Protein AF-A0A2V5HER7-F1 (afdb_monomer_lite)

Secondary structure (DSSP, 8-state):
-PPPP--TTTTS-HHHHHHHHTTS-HHHHHHHHTT-HHHHHHHHHHHHHHHHHHHHHH-EEE--TT-----HHHHHHHHHHT-SSHHHHHHHTGGG--EEEHHHHHHHTT-HHHHHHHHHTT--TT-EE--BTBS---EEHHHHHHHH-TTSS--HHHHHHHHTT--TT--SS-TTTTTT-GGG---HHHHHHHTHHHHH-GGG-SPTTHHHHHHHHHHTT---SSHHHHHHHHTSTTHHHHHHHHHHTT--TTTTT--HHHHHT-SS-TT----SS-HHHHHHHHHH-GGGGGGS-HHHHHHHHHHH-HHHHHHHHH-GGGGGGGHHHHHHHHTT-

Structure (mmCIF, N/CA/C/O backbone):
data_AF-A0A2V5HER7-F1
#
_entry.id   AF-A0A2V5HER7-F1
#
loop_
_atom_site.group_PDB
_atom_site.id
_atom_site.type_symbol
_atom_site.label_atom_id
_atom_site.label_alt_id
_atom_site.label_comp_id
_atom_site.label_asym_id
_atom_site.label_entity_id
_atom_site.label_seq_id
_atom_site.pdbx_PDB_ins_code
_atom_site.Cartn_x
_atom_site.Cartn_y
_atom_site.Cartn_z
_atom_site.occupancy
_atom_site.B_iso_or_equiv
_atom_site.auth_seq_id
_atom_site.auth_comp_id
_atom_site.auth_asym_id
_atom_site.auth_atom_id
_atom_site.pdbx_PDB_model_num
ATOM 1 N N . MET A 1 1 ? -46.297 -5.770 24.868 1.00 56.44 1 MET A N 1
ATOM 2 C CA . MET A 1 1 ? -45.510 -7.019 24.957 1.00 56.44 1 MET A CA 1
ATOM 3 C C . MET A 1 1 ? -44.539 -7.035 23.788 1.00 56.44 1 MET A C 1
ATOM 5 O O . MET A 1 1 ? -44.999 -6.983 22.656 1.00 56.44 1 MET A O 1
ATOM 9 N N . ALA A 1 2 ? -43.229 -6.982 24.039 1.00 57.50 2 ALA A N 1
ATOM 10 C CA . ALA A 1 2 ? -42.230 -7.023 22.970 1.00 57.50 2 ALA A CA 1
ATOM 11 C C . ALA A 1 2 ? -42.170 -8.443 22.387 1.00 57.50 2 ALA A C 1
ATOM 13 O O . ALA A 1 2 ? -42.045 -9.409 23.137 1.00 57.50 2 ALA A O 1
ATOM 14 N N . VAL A 1 3 ? -42.302 -8.569 21.066 1.00 69.81 3 VAL A N 1
ATOM 15 C CA . VAL A 1 3 ? -42.176 -9.855 20.368 1.00 69.81 3 VAL A CA 1
ATOM 16 C C . VAL A 1 3 ? -40.727 -10.337 20.530 1.00 69.81 3 VAL A C 1
ATOM 18 O O . VAL A 1 3 ? -39.815 -9.565 20.221 1.00 69.81 3 VAL A O 1
ATOM 21 N N . PRO A 1 4 ? -40.476 -11.562 21.027 1.00 66.50 4 PRO A N 1
ATOM 22 C CA . PRO A 1 4 ? -39.118 -12.069 21.186 1.00 66.50 4 PRO A CA 1
ATOM 23 C C . PRO A 1 4 ? -38.419 -12.093 19.824 1.00 66.50 4 PRO A C 1
ATOM 25 O O . PRO A 1 4 ? -38.940 -12.660 18.863 1.00 66.50 4 PRO A O 1
ATOM 28 N N . SER A 1 5 ? -37.250 -11.451 19.724 1.00 61.31 5 SER A N 1
ATOM 29 C CA . SER A 1 5 ? -36.515 -11.376 18.462 1.00 61.31 5 SER A CA 1
ATOM 30 C C . SER A 1 5 ? -36.136 -12.785 18.006 1.00 61.31 5 SER A C 1
ATOM 32 O O . SER A 1 5 ? -35.365 -13.480 18.668 1.00 61.31 5 SER A O 1
ATOM 34 N N . THR A 1 6 ? -36.654 -13.208 16.858 1.00 77.69 6 THR A N 1
ATOM 35 C CA . THR A 1 6 ? -36.397 -14.528 16.264 1.00 77.69 6 THR A CA 1
ATOM 36 C C . THR A 1 6 ? -35.064 -14.605 15.520 1.00 77.69 6 THR A C 1
ATOM 38 O O . THR A 1 6 ? -34.778 -15.631 14.908 1.00 77.69 6 THR A O 1
ATOM 41 N N . SER A 1 7 ? -34.233 -13.556 15.576 1.00 83.50 7 SER A N 1
ATOM 42 C CA . SER A 1 7 ? -32.963 -13.513 14.851 1.00 83.50 7 SER A CA 1
ATOM 43 C C . SER A 1 7 ? -32.034 -14.640 15.325 1.00 83.50 7 SER A C 1
ATOM 45 O O . SER A 1 7 ? -31.644 -14.652 16.498 1.00 83.50 7 SER A O 1
ATOM 47 N N . PRO A 1 8 ? -31.647 -15.577 14.439 1.00 86.69 8 PRO A N 1
ATOM 48 C CA . PRO A 1 8 ? -30.751 -16.673 14.793 1.00 86.69 8 PRO A CA 1
ATOM 49 C C . PRO A 1 8 ? -29.379 -16.166 15.246 1.00 86.69 8 PRO A C 1
ATOM 51 O O . PRO A 1 8 ? -28.727 -16.830 16.045 1.00 86.69 8 PRO A O 1
ATOM 54 N N . LEU A 1 9 ? -28.977 -14.959 14.821 1.00 86.56 9 LEU A N 1
ATOM 55 C CA . LEU A 1 9 ? -27.708 -14.361 15.219 1.00 86.56 9 LEU A CA 1
ATOM 56 C C . LEU A 1 9 ? -27.654 -14.112 16.730 1.00 86.56 9 LEU A C 1
ATOM 58 O O . LEU A 1 9 ? -26.646 -14.413 17.342 1.00 86.56 9 LEU A O 1
ATOM 62 N N . VAL A 1 10 ? -28.727 -13.614 17.354 1.00 86.69 10 VAL A N 1
ATOM 63 C CA . VAL A 1 10 ? -28.743 -13.275 18.796 1.00 86.69 10 VAL A CA 1
ATOM 64 C C . VAL A 1 10 ? -28.626 -14.523 19.678 1.00 86.69 10 VAL A C 1
ATOM 66 O O . VAL A 1 10 ? -28.116 -14.442 20.794 1.00 86.69 10 VAL A O 1
ATOM 69 N N . LYS A 1 11 ? -29.058 -15.678 19.159 1.00 89.81 11 LYS A N 1
ATOM 70 C CA . LYS A 1 11 ? -29.048 -16.966 19.864 1.00 89.81 11 LYS A CA 1
ATOM 71 C C . LYS A 1 11 ? -27.695 -17.680 19.843 1.00 89.81 11 LYS A C 1
ATOM 73 O O . LYS A 1 11 ? -27.574 -18.717 20.487 1.00 89.81 11 LYS A O 1
ATOM 78 N N . LEU A 1 12 ? -26.712 -17.178 19.095 1.00 91.62 12 LEU A N 1
ATOM 79 C CA . LEU A 1 12 ? -25.373 -17.763 19.107 1.00 91.62 12 LEU A CA 1
ATOM 80 C C . LEU A 1 12 ? -24.718 -17.593 20.496 1.00 91.62 12 LEU A C 1
ATOM 82 O O . LEU A 1 12 ? -25.017 -16.613 21.187 1.00 91.62 12 LEU A O 1
ATOM 86 N N . PRO A 1 13 ? -23.834 -18.523 20.897 1.00 92.44 13 PRO A N 1
ATOM 87 C CA . PRO A 1 13 ? -22.968 -18.352 22.060 1.00 92.44 13 PRO A CA 1
ATOM 88 C C . PRO A 1 13 ? -22.118 -17.081 21.963 1.00 92.44 13 PRO A C 1
ATOM 90 O O . PRO A 1 13 ? -21.731 -16.669 20.864 1.00 92.44 13 PRO A O 1
ATOM 93 N N . ASP A 1 14 ? -21.799 -16.492 23.114 1.00 88.44 14 ASP A N 1
ATOM 94 C CA . ASP A 1 14 ? -21.031 -15.246 23.203 1.00 88.44 14 ASP A CA 1
ATOM 95 C C . ASP A 1 14 ? -19.640 -15.392 22.573 1.00 88.44 14 ASP A C 1
ATOM 97 O O . ASP A 1 14 ? -19.152 -14.470 21.921 1.00 88.44 14 ASP A O 1
ATOM 101 N N . GLU A 1 15 ? -19.038 -16.579 22.655 1.00 88.94 15 GLU A N 1
ATOM 102 C CA . GLU A 1 15 ? -17.749 -16.889 22.038 1.00 88.94 15 GLU A CA 1
ATOM 103 C C . GLU A 1 15 ? -17.795 -16.722 20.516 1.00 88.94 15 GLU A C 1
ATOM 105 O O . GLU A 1 15 ? -16.865 -16.175 19.922 1.00 88.94 15 GLU A O 1
ATOM 110 N N . LEU A 1 16 ? -18.897 -17.130 19.874 1.00 90.75 16 LEU A N 1
ATOM 111 C CA . LEU A 1 16 ? -19.070 -16.961 18.430 1.00 90.75 16 LEU A CA 1
ATOM 112 C C . LEU A 1 16 ? -19.352 -15.504 18.063 1.00 90.75 16 LEU A C 1
ATOM 114 O O . LEU A 1 16 ? -18.896 -15.048 17.015 1.00 90.75 16 LEU A O 1
ATOM 118 N N . HIS A 1 17 ? -20.059 -14.750 18.912 1.00 90.19 17 HIS A N 1
ATOM 119 C CA . HIS A 1 17 ? -20.216 -13.305 18.716 1.00 90.19 17 HIS A CA 1
ATOM 120 C C . HIS A 1 17 ? -18.875 -12.590 18.762 1.00 90.19 17 HIS A C 1
ATOM 122 O O . HIS A 1 17 ? -18.599 -11.778 17.881 1.00 90.19 17 HIS A O 1
ATOM 128 N N . LEU A 1 18 ? -18.039 -12.908 19.748 1.00 83.69 18 LEU A N 1
ATOM 129 C CA . LEU A 1 18 ? -16.712 -12.318 19.900 1.00 83.69 18 LEU A CA 1
ATOM 130 C C . LEU A 1 18 ? -15.782 -12.732 18.757 1.00 83.69 18 LEU A C 1
ATOM 132 O O . LEU A 1 18 ? -15.120 -11.876 18.172 1.00 83.69 18 LEU A O 1
ATOM 136 N N . GLN A 1 19 ? -15.798 -14.007 18.358 1.00 87.62 19 GLN A N 1
ATOM 137 C CA . GLN A 1 19 ? -15.043 -14.475 17.197 1.00 87.62 19 GLN A CA 1
ATOM 138 C C . GLN A 1 19 ? -15.489 -13.758 15.919 1.00 87.62 19 GLN A C 1
ATOM 140 O O . GLN A 1 19 ? -14.650 -13.323 15.135 1.00 87.62 19 GLN A O 1
ATOM 145 N N . TYR A 1 20 ? -16.796 -13.565 15.723 1.00 88.00 20 TYR A N 1
ATOM 146 C CA . TYR A 1 20 ? -17.312 -12.800 14.590 1.00 88.00 20 TYR A CA 1
ATOM 147 C C . TYR A 1 20 ? -16.895 -11.327 14.662 1.00 88.00 20 TYR A C 1
ATOM 149 O O . TYR A 1 20 ? -16.476 -10.750 13.659 1.00 88.00 20 TYR A O 1
ATOM 157 N N . ALA A 1 21 ? -16.938 -10.726 15.854 1.00 84.81 21 ALA A N 1
ATOM 158 C CA . ALA A 1 21 ? -16.483 -9.361 16.075 1.00 84.81 21 ALA A CA 1
ATOM 159 C C . ALA A 1 21 ? -15.008 -9.183 15.705 1.00 84.81 21 ALA A C 1
ATOM 161 O O . ALA A 1 21 ? -14.660 -8.131 15.179 1.00 84.81 21 ALA A O 1
ATOM 162 N N . CYS A 1 22 ? -14.138 -10.180 15.912 1.00 78.81 22 CYS A N 1
ATOM 163 C CA . CYS A 1 22 ? -12.724 -10.140 15.500 1.00 78.81 22 CYS A CA 1
ATOM 164 C C . CYS A 1 22 ? -12.513 -9.887 13.998 1.00 78.81 22 CYS A C 1
ATOM 166 O O . CYS A 1 22 ? -11.477 -9.344 13.631 1.00 78.81 22 CYS A O 1
ATOM 168 N N . TYR A 1 23 ? -13.496 -10.195 13.148 1.00 82.62 23 TYR A N 1
ATOM 169 C CA . TYR A 1 23 ? -13.432 -9.932 11.705 1.00 82.62 23 TYR A CA 1
ATOM 170 C C . TYR A 1 23 ? -14.070 -8.599 11.287 1.00 82.62 23 TYR A C 1
ATOM 172 O O . TYR A 1 23 ? -14.063 -8.255 10.105 1.00 82.62 23 TYR A O 1
ATOM 180 N N . LEU A 1 24 ? -14.647 -7.845 12.227 1.00 83.75 24 LEU A N 1
ATOM 181 C CA . LEU A 1 24 ? -15.306 -6.572 11.955 1.00 83.75 24 LEU A CA 1
ATOM 182 C C . LEU A 1 24 ? -14.435 -5.397 12.399 1.00 83.75 24 LEU A C 1
ATOM 184 O O . LEU A 1 24 ? -13.947 -5.352 13.529 1.00 83.75 24 LEU A O 1
ATOM 188 N N . ASP A 1 25 ? -14.321 -4.386 11.536 1.00 81.38 25 ASP A N 1
ATOM 189 C CA . ASP A 1 25 ? -13.776 -3.094 11.947 1.00 81.38 25 ASP A CA 1
ATOM 190 C C . ASP A 1 25 ? -14.708 -2.404 12.964 1.00 81.38 25 ASP A C 1
ATOM 192 O O . ASP A 1 25 ? -15.908 -2.692 13.054 1.00 81.38 25 ASP A O 1
ATOM 196 N N . ALA A 1 26 ? -14.174 -1.450 13.733 1.00 78.00 26 ALA A N 1
ATOM 197 C CA . ALA A 1 26 ? -14.940 -0.745 14.766 1.00 78.00 26 ALA A CA 1
ATOM 198 C C . ALA A 1 26 ? -16.233 -0.101 14.222 1.00 78.00 26 ALA A C 1
ATOM 200 O O . ALA A 1 26 ? -17.242 0.000 14.923 1.00 78.00 26 ALA A O 1
ATOM 201 N N . ARG A 1 27 ? -16.237 0.313 12.946 1.00 82.38 27 ARG A N 1
ATOM 202 C CA . ARG A 1 27 ? -17.405 0.912 12.291 1.00 82.38 27 ARG A CA 1
ATOM 203 C C . ARG A 1 27 ? -18.495 -0.122 12.016 1.00 82.38 27 ARG A C 1
ATOM 205 O O . ARG A 1 27 ? -19.670 0.162 12.246 1.00 82.38 27 ARG A O 1
ATOM 212 N N . SER A 1 28 ? -18.125 -1.285 11.502 1.00 87.94 28 SER A N 1
ATOM 213 C CA . SER A 1 28 ? -19.022 -2.396 11.191 1.00 87.94 28 SER A CA 1
ATOM 214 C C . SER A 1 28 ? -19.551 -3.014 12.473 1.00 87.94 28 SER A C 1
ATOM 216 O O . SER A 1 28 ? -20.754 -3.238 12.575 1.00 87.94 28 SER A O 1
ATOM 218 N N . LEU A 1 29 ? -18.698 -3.151 13.490 1.00 89.06 29 LEU A N 1
ATOM 219 C CA . LEU A 1 29 ? -19.099 -3.568 14.828 1.00 89.06 29 LEU A CA 1
ATOM 220 C C . LEU A 1 29 ? -20.092 -2.576 15.451 1.00 89.06 29 LEU A C 1
ATOM 222 O O . LEU A 1 29 ? -21.123 -2.989 15.969 1.00 89.06 29 LEU A O 1
ATOM 226 N N . SER A 1 30 ? -19.853 -1.264 15.319 1.00 88.31 30 SER A N 1
ATOM 227 C CA . SER A 1 30 ? -20.776 -0.228 15.812 1.00 88.31 30 SER A CA 1
ATOM 228 C C . SER A 1 30 ? -22.115 -0.225 15.068 1.00 88.31 30 SER A C 1
ATOM 230 O O . SER A 1 30 ? -23.160 0.049 15.652 1.00 88.31 30 SER A O 1
ATOM 232 N N . ARG A 1 31 ? -22.114 -0.527 13.765 1.00 91.38 31 ARG A N 1
ATOM 233 C CA . ARG A 1 31 ? -23.350 -0.689 12.986 1.00 91.38 31 ARG A CA 1
ATOM 234 C C . ARG A 1 31 ? -24.115 -1.935 13.414 1.00 91.38 31 ARG A C 1
ATOM 236 O O . ARG A 1 31 ? -25.323 -1.848 13.605 1.00 91.38 31 ARG A O 1
ATOM 243 N N . LEU A 1 32 ? -23.417 -3.058 13.579 1.00 90.94 32 LEU A N 1
ATOM 244 C CA . LEU A 1 32 ? -24.004 -4.328 13.991 1.00 90.94 32 LEU A CA 1
ATOM 245 C C . LEU A 1 32 ? -24.583 -4.241 15.405 1.00 90.94 32 LEU A C 1
ATOM 247 O O . LEU A 1 32 ? -25.709 -4.677 15.630 1.00 90.94 32 LEU A O 1
ATOM 251 N N . SER A 1 33 ? -23.864 -3.617 16.336 1.00 91.81 33 SER A N 1
ATOM 252 C CA . SER A 1 33 ? -24.295 -3.462 17.726 1.00 91.81 33 SER A CA 1
ATOM 253 C C . SER A 1 33 ? -25.595 -2.658 17.854 1.00 91.81 33 SER A C 1
ATOM 255 O O . SER A 1 33 ? -26.416 -2.949 18.712 1.00 91.81 33 SER A O 1
ATOM 257 N N . ARG A 1 34 ? -25.856 -1.712 16.941 1.00 92.31 34 ARG A N 1
ATOM 258 C CA . ARG A 1 34 ? -27.100 -0.919 16.906 1.00 92.31 34 ARG A CA 1
ATOM 259 C C . ARG A 1 34 ? -28.317 -1.673 16.367 1.00 92.31 34 ARG A C 1
ATOM 261 O O . ARG A 1 34 ? -29.416 -1.129 16.415 1.00 92.31 34 ARG A O 1
ATOM 268 N N . THR A 1 35 ? -28.151 -2.882 15.826 1.00 92.06 35 THR A N 1
ATOM 269 C CA . THR A 1 35 ? -29.279 -3.644 15.258 1.00 92.06 35 THR A CA 1
ATOM 270 C C . THR A 1 35 ? -30.199 -4.230 16.332 1.00 92.06 35 THR A C 1
ATOM 272 O O . THR A 1 35 ? -31.397 -4.358 16.089 1.00 92.06 35 THR A O 1
ATOM 275 N N . CYS A 1 36 ? -29.677 -4.548 17.524 1.00 90.00 36 CYS A N 1
ATOM 276 C CA . CYS A 1 36 ? -30.468 -4.958 18.688 1.00 90.00 36 CYS A CA 1
ATOM 277 C C . CYS A 1 36 ? -29.675 -4.800 19.995 1.00 90.00 36 CYS A C 1
ATOM 279 O O . CYS A 1 36 ? -28.453 -4.946 19.998 1.00 90.00 36 CYS A O 1
ATOM 281 N N . THR A 1 37 ? -30.377 -4.598 21.114 1.00 89.25 37 THR A N 1
ATOM 282 C CA . THR A 1 37 ? -29.775 -4.398 22.446 1.00 89.25 37 THR A CA 1
ATOM 283 C C . THR A 1 37 ? -28.896 -5.569 22.889 1.00 89.25 37 THR A C 1
ATOM 285 O O . THR A 1 37 ? -27.812 -5.349 23.408 1.00 89.25 37 THR A O 1
ATOM 288 N N . GLY A 1 38 ? -29.280 -6.813 22.579 1.00 88.31 38 GLY A N 1
ATOM 289 C CA . GLY A 1 38 ? -28.473 -7.988 22.929 1.00 88.31 38 GLY A CA 1
ATOM 290 C C . GLY A 1 38 ? -27.085 -8.008 22.274 1.00 88.31 38 GLY A C 1
ATOM 291 O O . GLY A 1 38 ? -26.118 -8.403 22.910 1.00 88.31 38 GLY A O 1
ATOM 292 N N . LEU A 1 39 ? -26.951 -7.545 21.025 1.00 89.00 39 LEU A N 1
ATOM 293 C CA . LEU A 1 39 ? -25.635 -7.393 20.381 1.00 89.00 39 LEU A CA 1
ATOM 294 C C . LEU A 1 39 ? -24.913 -6.130 20.860 1.00 89.00 39 LEU A C 1
ATOM 296 O O . LEU A 1 39 ? -23.685 -6.105 20.899 1.00 89.00 39 LEU A O 1
ATOM 300 N N . GLN A 1 40 ? -25.660 -5.086 21.224 1.00 91.50 40 GLN A N 1
ATOM 301 C CA . GLN A 1 40 ? -25.095 -3.884 21.825 1.00 91.50 40 GLN A CA 1
ATOM 302 C C . GLN A 1 40 ? -24.351 -4.199 23.118 1.00 91.50 40 GLN A C 1
ATOM 304 O O . GLN A 1 40 ? -23.198 -3.795 23.256 1.00 91.50 40 GLN A O 1
ATOM 309 N N . ASP A 1 41 ? -24.987 -4.944 24.018 1.00 89.00 41 ASP A N 1
ATOM 310 C CA . ASP A 1 41 ? -24.414 -5.299 25.312 1.00 89.00 41 ASP A CA 1
ATOM 311 C C . ASP A 1 41 ? -23.174 -6.180 25.123 1.00 89.00 41 ASP A C 1
ATOM 313 O O . ASP A 1 41 ? -22.112 -5.867 25.666 1.00 89.00 41 ASP A O 1
ATOM 317 N N . LYS A 1 42 ? -23.264 -7.190 24.244 1.00 88.25 42 LYS A N 1
ATOM 318 C CA . LYS A 1 42 ? -22.151 -8.099 23.917 1.00 88.25 42 LYS A CA 1
ATOM 319 C C . LYS A 1 42 ? -20.940 -7.389 23.307 1.00 88.25 42 LYS A C 1
ATOM 321 O O . LYS A 1 42 ? -19.809 -7.756 23.599 1.00 88.25 42 LYS A O 1
ATOM 326 N N . PHE A 1 43 ? -21.148 -6.367 22.475 1.00 91.31 43 PHE A N 1
ATOM 327 C CA . PHE A 1 43 ? -20.056 -5.641 21.810 1.00 91.31 43 PHE A CA 1
ATOM 328 C C . PHE A 1 43 ? -19.655 -4.335 22.503 1.00 91.31 43 PHE A C 1
ATOM 330 O O . PHE A 1 43 ? -18.778 -3.625 22.008 1.00 91.31 43 PHE A O 1
ATOM 337 N N . SER A 1 44 ? -20.276 -3.991 23.633 1.00 90.19 44 SER A N 1
ATOM 338 C CA . SER A 1 44 ? -20.043 -2.722 24.332 1.00 90.19 44 SER A CA 1
ATOM 339 C C . SER A 1 44 ? -18.584 -2.550 24.767 1.00 90.19 44 SER A C 1
ATOM 341 O O . SER A 1 44 ? -18.000 -1.487 24.550 1.00 90.19 44 SER A O 1
ATOM 343 N N . GLN A 1 45 ? -17.972 -3.606 25.308 1.00 88.12 45 GLN A N 1
ATOM 344 C CA . GLN A 1 45 ? -16.576 -3.606 25.742 1.00 88.12 45 GLN A CA 1
ATOM 345 C C . GLN A 1 45 ? -15.608 -3.453 24.562 1.00 88.12 45 GLN A C 1
ATOM 347 O O . GLN A 1 45 ? -14.718 -2.608 24.611 1.00 88.12 45 GLN A O 1
ATOM 352 N N . GLU A 1 46 ? -15.820 -4.203 23.480 1.00 87.00 46 GLU A N 1
ATOM 353 C CA . GLU A 1 46 ? -14.996 -4.135 22.265 1.00 87.00 46 GLU A CA 1
ATOM 354 C C . GLU A 1 46 ? -15.062 -2.745 21.613 1.00 87.00 46 GLU A C 1
ATOM 356 O O . GLU A 1 46 ? -14.055 -2.190 21.175 1.00 87.00 46 GLU A O 1
ATOM 361 N N . LEU A 1 47 ? -16.253 -2.136 21.591 1.00 88.38 47 LEU A N 1
ATOM 362 C CA . LEU A 1 47 ? -16.440 -0.774 21.093 1.00 88.38 47 LEU A CA 1
ATOM 363 C C . LEU A 1 47 ? -15.772 0.266 21.989 1.00 88.38 47 LEU A C 1
ATOM 365 O O . LEU A 1 47 ? -15.210 1.233 21.473 1.00 88.38 47 LEU A O 1
ATOM 369 N N . LYS A 1 48 ? -15.813 0.070 23.311 1.00 90.88 48 LYS A N 1
ATOM 370 C CA . LYS A 1 48 ? -15.120 0.934 24.267 1.00 90.88 48 LYS A CA 1
ATOM 371 C C . LYS A 1 48 ? -13.606 0.879 24.052 1.00 90.88 48 LYS A C 1
ATOM 373 O O . LYS A 1 48 ? -12.994 1.930 23.907 1.00 90.88 48 LYS A O 1
ATOM 378 N N . GLN A 1 49 ? -13.031 -0.319 23.934 1.00 87.88 49 GLN A N 1
ATOM 379 C CA . GLN A 1 49 ? -11.603 -0.502 23.651 1.00 87.88 49 GLN A CA 1
ATOM 380 C C . GLN A 1 49 ? -11.192 0.148 22.324 1.00 87.88 49 GLN A C 1
ATOM 382 O O . GLN A 1 49 ? -10.217 0.896 22.282 1.00 87.88 49 GLN A O 1
ATOM 387 N N . ALA A 1 50 ? -11.978 -0.048 21.260 1.00 85.81 50 ALA A N 1
ATOM 388 C CA . ALA A 1 50 ? -11.723 0.587 19.968 1.00 85.81 50 ALA A CA 1
ATOM 389 C C . ALA A 1 50 ? -11.771 2.124 20.043 1.00 85.81 50 ALA A C 1
ATOM 391 O O . ALA A 1 50 ? -10.999 2.809 19.367 1.00 85.81 50 ALA A O 1
ATOM 392 N N . HIS A 1 51 ? -12.678 2.677 20.856 1.00 86.88 51 HIS A N 1
ATOM 393 C CA . HIS A 1 51 ? -12.787 4.118 21.070 1.00 86.88 51 HIS A CA 1
ATOM 394 C C . HIS A 1 51 ? -11.578 4.665 21.832 1.00 86.88 51 HIS A C 1
ATOM 396 O O . HIS A 1 51 ? -10.946 5.607 21.365 1.00 86.88 51 HIS A O 1
ATOM 402 N N . GLU A 1 52 ? -11.192 4.014 22.931 1.00 89.38 52 GLU A N 1
ATOM 403 C CA . GLU A 1 52 ? -10.008 4.373 23.716 1.00 89.38 52 GLU A CA 1
ATOM 404 C C . GLU A 1 52 ? -8.725 4.303 22.874 1.00 89.38 52 GLU A C 1
ATOM 406 O O . GLU A 1 52 ? -7.895 5.212 22.930 1.00 89.38 52 GLU A O 1
ATOM 411 N N . ALA A 1 53 ? -8.580 3.275 22.031 1.00 87.69 53 ALA A N 1
ATOM 412 C CA . ALA A 1 53 ? -7.462 3.151 21.099 1.00 87.69 53 ALA A CA 1
ATOM 413 C C . ALA A 1 53 ? -7.446 4.282 20.061 1.00 87.69 53 ALA A C 1
ATOM 415 O O . ALA A 1 53 ? -6.389 4.839 19.750 1.00 87.69 53 ALA A O 1
ATOM 416 N N . HIS A 1 54 ? -8.614 4.637 19.516 1.00 87.19 54 HIS A N 1
ATOM 417 C CA . HIS A 1 54 ? -8.752 5.737 18.565 1.00 87.19 54 HIS A CA 1
ATOM 418 C C . HIS A 1 54 ? -8.389 7.084 19.193 1.00 87.19 54 HIS A C 1
ATOM 420 O O . HIS A 1 54 ? -7.609 7.838 18.605 1.00 87.19 54 HIS A O 1
ATOM 426 N N . ASP A 1 55 ? -8.898 7.357 20.390 1.00 86.81 55 ASP A N 1
ATOM 427 C CA . ASP A 1 55 ? -8.597 8.576 21.128 1.00 86.81 55 ASP A CA 1
ATOM 428 C C . ASP A 1 55 ? -7.105 8.644 21.442 1.00 86.81 55 ASP A C 1
ATOM 430 O O . ASP A 1 55 ? -6.453 9.626 21.088 1.00 86.81 55 ASP A O 1
ATOM 434 N N . TRP A 1 56 ? -6.527 7.563 21.978 1.00 90.25 56 TRP A N 1
ATOM 435 C CA . TRP A 1 56 ? -5.089 7.442 22.229 1.00 90.25 56 TRP A CA 1
ATOM 436 C C . TRP A 1 56 ? -4.246 7.729 20.978 1.00 90.25 56 TRP A C 1
ATOM 438 O O . TRP A 1 56 ? -3.238 8.434 21.066 1.00 90.25 56 TRP A O 1
ATOM 448 N N . ALA A 1 57 ? -4.656 7.225 19.809 1.00 86.00 57 ALA A N 1
ATOM 449 C CA . ALA A 1 57 ? -3.935 7.419 18.551 1.00 86.00 57 ALA A CA 1
ATOM 450 C C . ALA A 1 57 ? -3.959 8.873 18.066 1.00 86.00 57 ALA A C 1
ATOM 452 O O . ALA A 1 57 ? -2.991 9.340 17.452 1.00 86.00 57 ALA A O 1
ATOM 453 N N . LEU A 1 58 ? -5.063 9.575 18.331 1.00 85.62 58 LEU A N 1
ATOM 454 C CA . LEU A 1 58 ? -5.273 10.966 17.945 1.00 85.62 58 LEU A CA 1
ATOM 455 C C . LEU A 1 58 ? -4.779 11.974 18.982 1.00 85.62 58 LEU A C 1
ATOM 457 O O . LEU A 1 58 ? -4.663 13.151 18.631 1.00 85.62 58 LEU A O 1
ATOM 461 N N . VAL A 1 59 ? -4.445 11.541 20.207 1.00 85.56 59 VAL A N 1
ATOM 462 C CA . VAL A 1 59 ? -3.788 12.399 21.199 1.00 85.56 59 VAL A CA 1
ATOM 463 C C . VAL A 1 59 ? -2.569 13.041 20.548 1.00 85.56 59 VAL A C 1
ATOM 465 O O . VAL A 1 59 ? -1.636 12.377 20.092 1.00 85.56 59 VAL A O 1
ATOM 468 N N . VAL A 1 60 ? -2.609 14.365 20.482 1.00 78.69 60 VAL A N 1
ATOM 469 C CA . VAL A 1 60 ? -1.529 15.173 19.939 1.00 78.69 60 VAL A CA 1
ATOM 470 C C . VAL A 1 60 ? -0.419 15.249 20.977 1.00 78.69 60 VAL A C 1
ATOM 472 O O . VAL A 1 60 ? -0.662 15.647 22.115 1.00 78.69 60 VAL A O 1
ATOM 475 N N . VAL A 1 61 ? 0.801 14.902 20.575 1.00 70.19 61 VAL A N 1
ATOM 476 C CA . VAL A 1 61 ? 1.991 15.037 21.422 1.00 70.19 61 VAL A CA 1
ATOM 477 C C . VAL A 1 61 ? 2.826 16.212 20.904 1.00 70.19 61 VAL A C 1
ATOM 479 O O . VAL A 1 61 ? 3.013 16.367 19.694 1.00 70.19 61 VAL A O 1
ATOM 482 N N . ASN A 1 62 ? 3.290 17.073 21.813 1.00 67.50 62 ASN A N 1
ATOM 483 C CA . ASN A 1 62 ? 4.137 18.222 21.484 1.00 67.50 62 ASN A CA 1
ATOM 484 C C . ASN A 1 62 ? 5.586 17.763 21.289 1.00 67.50 62 ASN A C 1
ATOM 486 O O . ASN A 1 62 ? 6.153 17.174 22.205 1.00 67.50 62 ASN A O 1
ATOM 490 N N . TYR A 1 63 ? 6.185 18.043 20.128 1.00 60.09 63 TYR A N 1
ATOM 491 C CA . TYR A 1 63 ? 7.592 17.721 19.876 1.00 60.09 63 TYR A CA 1
ATOM 492 C C . TYR A 1 63 ? 8.521 18.883 20.228 1.00 60.09 63 TYR A C 1
ATOM 494 O O . TYR A 1 63 ? 8.388 19.963 19.649 1.00 60.09 63 TYR A O 1
ATOM 502 N N . TRP A 1 64 ? 9.513 18.631 21.088 1.00 54.28 64 TRP A N 1
ATOM 503 C CA . TRP A 1 64 ? 10.668 19.509 21.275 1.00 54.28 64 TRP A CA 1
ATOM 504 C C . TRP A 1 64 ? 11.956 18.683 21.396 1.00 54.28 64 TRP A C 1
ATOM 506 O O . TRP A 1 64 ? 12.040 17.776 22.216 1.00 54.28 64 TRP A O 1
ATOM 516 N N . GLY A 1 65 ? 12.961 18.974 20.566 1.00 53.69 65 GLY A N 1
ATOM 517 C CA . GLY A 1 65 ? 14.366 18.635 20.846 1.00 53.69 65 GLY A CA 1
ATOM 518 C C . GLY A 1 65 ? 14.804 17.161 20.913 1.00 53.69 65 GLY A C 1
ATOM 519 O O . GLY A 1 65 ? 15.996 16.938 21.071 1.00 53.69 65 GLY A O 1
ATOM 520 N N . GLY A 1 66 ? 13.924 16.165 20.749 1.00 49.47 66 GLY A N 1
ATOM 521 C CA . GLY A 1 66 ? 14.317 14.748 20.641 1.00 49.47 66 GLY A CA 1
ATOM 522 C C . GLY A 1 66 ? 14.028 13.848 21.850 1.00 49.47 66 GLY A C 1
ATOM 523 O O . GLY A 1 66 ? 14.260 12.648 21.739 1.00 49.47 66 GLY A O 1
ATOM 524 N N . GLU A 1 67 ? 13.450 14.359 22.943 1.00 47.25 67 GLU A N 1
ATOM 525 C CA . GLU A 1 67 ? 13.033 13.546 24.102 1.00 47.25 67 GLU A CA 1
ATOM 526 C C . GLU A 1 67 ? 11.517 13.634 24.347 1.00 47.25 67 GLU A C 1
ATOM 528 O O . GLU A 1 67 ? 10.927 14.714 24.317 1.00 47.25 67 GLU A O 1
ATOM 533 N N . TRP A 1 68 ? 10.873 12.483 24.582 1.00 53.56 68 TRP A N 1
ATOM 534 C CA . TRP A 1 68 ? 9.415 12.345 24.660 1.00 53.56 68 TRP A CA 1
ATOM 535 C C . TRP A 1 68 ? 8.973 11.716 25.978 1.00 53.56 68 TRP A C 1
ATOM 537 O O . TRP A 1 68 ? 8.825 10.505 26.058 1.00 53.56 68 TRP A O 1
ATOM 547 N N . GLU A 1 69 ? 8.688 12.539 26.981 1.00 47.50 69 GLU A N 1
ATOM 548 C CA . GLU A 1 69 ? 7.816 12.138 28.099 1.00 47.50 69 GLU A CA 1
ATOM 549 C C . GLU A 1 69 ? 7.302 13.343 28.892 1.00 47.50 69 GLU A C 1
ATOM 551 O O . GLU A 1 69 ? 7.086 13.308 30.099 1.00 47.50 69 GLU A O 1
ATOM 556 N N . GLN A 1 70 ? 7.120 14.470 28.211 1.00 53.56 70 GLN A N 1
ATOM 557 C CA . GLN A 1 70 ? 6.852 15.722 28.895 1.00 53.56 70 GLN A CA 1
ATOM 558 C C . GLN A 1 70 ? 5.365 16.044 28.772 1.00 53.56 70 GLN A C 1
ATOM 560 O O . GLN A 1 70 ? 4.875 16.463 27.722 1.00 53.56 70 GLN A O 1
ATOM 565 N N . THR A 1 71 ? 4.623 15.799 29.854 1.00 59.88 71 THR A N 1
ATOM 566 C CA . THR A 1 71 ? 3.262 16.323 30.016 1.00 59.88 71 THR A CA 1
ATOM 567 C C . THR A 1 71 ? 3.278 17.842 29.824 1.00 59.88 71 THR A C 1
ATOM 569 O O . THR A 1 71 ? 4.308 18.484 30.030 1.00 59.88 71 THR A O 1
ATOM 572 N N . ALA A 1 72 ? 2.140 18.448 29.463 1.00 56.22 72 ALA A N 1
ATOM 573 C CA . ALA A 1 72 ? 2.030 19.913 29.427 1.00 56.22 72 ALA A CA 1
ATOM 574 C C . ALA A 1 72 ? 2.562 20.549 30.730 1.00 56.22 72 ALA A C 1
ATOM 576 O O . ALA A 1 72 ? 3.280 21.540 30.681 1.00 56.22 72 ALA A O 1
ATOM 577 N N . ALA A 1 73 ? 2.328 19.880 31.865 1.00 60.44 73 ALA A N 1
ATOM 578 C CA . ALA A 1 73 ? 2.862 20.242 33.173 1.00 60.44 73 ALA A CA 1
ATOM 579 C C . ALA A 1 73 ? 4.399 20.156 33.282 1.00 60.44 73 ALA A C 1
ATOM 581 O O . ALA A 1 73 ? 5.002 21.030 33.893 1.00 60.44 73 ALA A O 1
ATOM 582 N N . TYR A 1 74 ? 5.056 19.149 32.693 1.00 65.31 74 TYR A N 1
ATOM 583 C CA . TYR A 1 74 ? 6.525 19.087 32.651 1.00 65.31 74 TYR A CA 1
ATOM 584 C C . TYR A 1 74 ? 7.098 20.218 31.791 1.00 65.31 74 TYR A C 1
ATOM 586 O O . TYR A 1 74 ? 8.066 20.865 32.184 1.00 65.31 74 TYR A O 1
ATOM 594 N N . ILE A 1 75 ? 6.499 20.467 30.622 1.00 61.53 75 ILE A N 1
ATOM 595 C CA . ILE A 1 75 ? 6.924 21.548 29.724 1.00 61.53 75 ILE A CA 1
ATOM 596 C C . ILE A 1 75 ? 6.799 22.890 30.459 1.00 61.53 75 ILE A C 1
ATOM 598 O O . ILE A 1 75 ? 7.762 23.652 30.509 1.00 61.53 75 ILE A O 1
ATOM 602 N N . GLU A 1 76 ? 5.663 23.138 31.120 1.00 62.72 76 GLU A N 1
ATOM 603 C CA . GLU A 1 76 ? 5.461 24.303 31.990 1.00 62.72 76 GLU A CA 1
ATOM 604 C C . GLU A 1 76 ? 6.480 24.378 33.139 1.00 62.72 76 GLU A C 1
ATOM 606 O O . GLU A 1 76 ? 6.987 25.459 33.435 1.00 62.72 76 GLU A O 1
ATOM 611 N N . ALA A 1 77 ? 6.815 23.254 33.780 1.00 68.44 77 ALA A N 1
ATOM 612 C CA . ALA A 1 77 ? 7.791 23.209 34.868 1.00 68.44 77 ALA A CA 1
ATOM 613 C C . ALA A 1 77 ? 9.215 23.554 34.399 1.00 68.44 77 ALA A C 1
ATOM 615 O O . ALA A 1 77 ? 9.913 24.306 35.080 1.00 68.44 77 ALA A O 1
ATOM 616 N N . ARG A 1 78 ? 9.629 23.072 33.221 1.00 64.31 78 ARG A N 1
ATOM 617 C CA . ARG A 1 78 ? 10.942 23.375 32.630 1.00 64.31 78 ARG A CA 1
ATOM 618 C C . ARG A 1 78 ? 11.045 24.839 32.197 1.00 64.31 78 ARG A C 1
ATOM 620 O O . ARG A 1 78 ? 12.034 25.496 32.498 1.00 64.31 78 ARG A O 1
ATOM 627 N N . ILE A 1 79 ? 9.972 25.389 31.623 1.00 61.00 79 ILE A N 1
ATOM 628 C CA . ILE A 1 79 ? 9.870 26.824 31.298 1.00 61.00 79 ILE A CA 1
ATOM 629 C C . ILE A 1 79 ? 9.998 27.697 32.556 1.00 61.00 79 ILE A C 1
ATOM 631 O O . ILE A 1 79 ? 10.610 28.763 32.507 1.00 61.00 79 ILE A O 1
ATOM 635 N N . ARG A 1 80 ? 9.433 27.259 33.691 1.00 67.12 80 ARG A N 1
ATOM 636 C CA . ARG A 1 80 ? 9.577 27.960 34.978 1.00 67.12 80 ARG A CA 1
ATOM 637 C C . ARG A 1 80 ? 10.996 27.870 35.546 1.00 67.12 80 ARG A C 1
ATOM 639 O O . ARG A 1 80 ? 11.425 28.819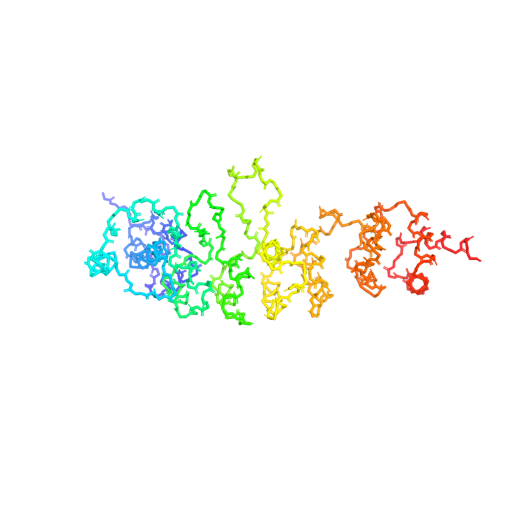 36.193 1.00 67.12 80 ARG A O 1
ATOM 646 N N . GLN A 1 81 ? 11.710 26.766 35.316 1.00 67.69 81 GLN A N 1
ATOM 647 C CA . GLN A 1 81 ? 13.095 26.586 35.768 1.00 67.69 81 GLN A CA 1
ATOM 648 C C . GLN A 1 81 ? 14.102 27.448 34.997 1.00 67.69 81 GLN A C 1
ATOM 650 O O . GLN A 1 81 ? 15.036 27.954 35.613 1.00 67.69 81 GLN A O 1
ATOM 655 N N . ASP A 1 82 ? 13.896 27.678 33.698 1.00 68.31 82 ASP A N 1
ATOM 656 C CA . ASP A 1 82 ? 14.857 28.425 32.870 1.00 68.31 82 ASP A CA 1
ATOM 657 C C . ASP A 1 82 ? 14.851 29.951 33.118 1.00 68.31 82 ASP A C 1
ATOM 659 O O . ASP A 1 82 ? 15.667 30.673 32.549 1.00 68.31 82 ASP A O 1
ATOM 663 N N . GLY A 1 83 ? 13.980 30.460 34.002 1.00 60.59 83 GLY A N 1
ATOM 664 C CA . GLY A 1 83 ? 14.148 31.732 34.728 1.00 60.59 83 GLY A CA 1
ATOM 665 C C . GLY A 1 83 ? 14.213 33.042 33.921 1.00 60.59 83 GLY A C 1
ATOM 666 O O . GLY A 1 83 ? 14.199 34.114 34.520 1.00 60.59 83 GLY A O 1
ATOM 667 N N . GLN A 1 84 ? 14.250 33.007 32.589 1.00 53.12 84 GLN A N 1
ATOM 668 C CA . GLN A 1 84 ? 14.383 34.188 31.735 1.00 53.12 84 GLN A CA 1
ATOM 669 C C . GLN A 1 84 ? 13.322 34.183 30.628 1.00 53.12 84 GLN A C 1
ATOM 671 O O . GLN A 1 84 ? 13.475 33.543 29.595 1.00 53.12 84 GLN A O 1
ATOM 676 N N . GLY A 1 85 ? 12.214 34.901 30.834 1.00 52.09 85 GLY A N 1
ATOM 677 C CA . GLY A 1 85 ? 11.319 35.353 29.752 1.00 52.09 85 GLY A CA 1
ATOM 678 C C . GLY A 1 85 ? 10.551 34.291 28.939 1.00 52.09 85 GLY A C 1
ATOM 679 O O . GLY A 1 85 ? 9.802 34.662 28.035 1.00 52.09 85 GLY A O 1
ATOM 680 N N . GLY A 1 86 ? 10.671 32.996 29.253 1.00 50.91 86 GLY A N 1
ATOM 681 C CA . GLY A 1 86 ? 10.150 31.887 28.438 1.00 50.91 86 GLY A CA 1
ATOM 682 C C . GLY A 1 86 ? 8.627 31.838 28.249 1.00 50.91 86 GLY A C 1
ATOM 683 O O . GLY A 1 86 ? 8.159 31.261 27.268 1.00 50.91 86 GLY A O 1
ATOM 684 N N . ALA A 1 87 ? 7.846 32.496 29.112 1.00 49.94 87 ALA A N 1
ATOM 685 C CA . ALA A 1 87 ? 6.395 32.597 28.937 1.00 49.94 87 ALA A CA 1
ATOM 686 C C . ALA A 1 87 ? 6.012 33.317 27.624 1.00 49.94 87 ALA A C 1
ATOM 688 O O . ALA A 1 87 ? 5.056 32.912 26.969 1.00 49.94 87 ALA A O 1
ATOM 689 N N . PHE A 1 88 ? 6.805 34.301 27.175 1.00 48.66 88 PHE A N 1
ATOM 690 C CA . PHE A 1 88 ? 6.584 34.981 25.891 1.00 48.66 88 PHE A CA 1
ATOM 691 C C . PHE A 1 88 ? 7.034 34.143 24.682 1.00 48.66 88 PHE A C 1
ATOM 693 O O . PHE A 1 88 ? 6.464 34.281 23.603 1.00 48.66 88 PHE A O 1
ATOM 700 N N . ALA A 1 89 ? 8.014 33.245 24.838 1.00 49.38 89 ALA A N 1
ATOM 701 C CA . ALA A 1 89 ? 8.536 32.429 23.736 1.00 49.38 89 ALA A CA 1
ATOM 702 C C . ALA A 1 89 ? 7.570 31.307 23.305 1.00 49.38 89 ALA A C 1
ATOM 704 O O . ALA A 1 89 ? 7.521 30.957 22.126 1.00 49.38 89 ALA A O 1
ATOM 705 N N . VAL A 1 90 ? 6.761 30.768 24.224 1.00 50.12 90 VAL A N 1
ATOM 706 C CA . VAL A 1 90 ? 5.773 29.721 23.899 1.00 50.12 90 VAL A CA 1
ATOM 707 C C . VAL A 1 90 ? 4.606 30.274 23.083 1.00 50.12 90 VAL A C 1
ATOM 709 O O . VAL A 1 90 ? 4.201 29.641 22.109 1.00 50.12 90 VAL A O 1
ATOM 712 N N . GLU A 1 91 ? 4.098 31.462 23.422 1.00 50.62 91 GLU A N 1
ATOM 713 C CA . GLU A 1 91 ? 3.068 32.131 22.617 1.00 50.62 91 GLU A CA 1
ATOM 714 C C . GLU A 1 91 ? 3.639 32.704 21.313 1.00 50.62 91 GLU A C 1
ATOM 716 O O . GLU A 1 91 ? 3.026 32.535 20.257 1.00 50.62 91 GLU A O 1
ATOM 721 N N . ALA A 1 92 ? 4.838 33.301 21.341 1.00 50.44 92 ALA A N 1
ATOM 722 C CA . ALA A 1 92 ? 5.463 33.871 20.145 1.00 50.44 92 ALA A CA 1
ATOM 723 C C . ALA A 1 92 ? 5.887 32.802 19.119 1.00 50.44 92 ALA A C 1
ATOM 725 O O . ALA A 1 92 ? 5.823 33.043 17.910 1.00 50.44 92 ALA A O 1
ATOM 726 N N . GLU A 1 93 ? 6.268 31.600 19.566 1.00 53.75 93 GLU A N 1
ATOM 727 C CA . GLU A 1 93 ? 6.720 30.515 18.690 1.00 53.75 93 GLU A CA 1
ATOM 728 C C . GLU A 1 93 ? 5.778 29.306 18.639 1.00 53.75 93 GLU A C 1
ATOM 730 O O . GLU A 1 93 ? 6.178 28.278 18.104 1.00 53.75 93 GLU A O 1
ATOM 735 N N . ALA A 1 94 ? 4.518 29.398 19.089 1.00 54.47 94 ALA A N 1
ATOM 736 C CA . ALA A 1 94 ? 3.532 28.301 19.024 1.00 54.47 94 ALA A CA 1
ATOM 737 C C . ALA A 1 94 ? 3.421 27.647 17.626 1.00 54.47 94 ALA A C 1
ATOM 739 O O . ALA A 1 94 ? 3.144 26.456 17.491 1.00 54.47 94 ALA A O 1
ATOM 740 N N . HIS A 1 95 ? 3.708 28.411 16.569 1.00 56.50 95 HIS A N 1
ATOM 741 C CA . HIS A 1 95 ? 3.756 27.957 15.178 1.00 56.50 95 HIS A CA 1
ATOM 742 C C . HIS A 1 95 ? 4.940 27.019 14.844 1.00 56.50 95 HIS A C 1
ATOM 744 O O . HIS A 1 95 ? 4.898 26.334 13.820 1.00 56.50 95 HIS A O 1
ATOM 750 N N . ARG A 1 96 ? 5.988 26.963 15.679 1.00 57.34 96 ARG A N 1
ATOM 751 C CA . ARG A 1 96 ? 7.104 26.003 15.571 1.00 57.34 96 ARG A CA 1
ATOM 752 C C . ARG A 1 96 ? 6.789 24.637 16.187 1.00 57.34 96 ARG A C 1
ATOM 754 O O . ARG A 1 96 ? 7.494 23.669 15.905 1.00 57.34 96 ARG A O 1
ATOM 761 N N . TRP A 1 97 ? 5.725 24.534 16.985 1.00 59.88 97 TRP A N 1
ATOM 762 C CA . TRP A 1 97 ? 5.346 23.308 17.682 1.00 59.88 97 TRP A CA 1
ATOM 763 C C . TRP A 1 97 ? 4.592 22.418 16.709 1.00 59.88 97 TRP A C 1
ATOM 765 O O . TRP A 1 97 ? 3.389 22.564 16.483 1.00 59.88 97 TRP A O 1
ATOM 775 N N . LYS A 1 98 ? 5.319 21.488 16.096 1.00 64.94 98 LYS A N 1
ATOM 776 C CA . LYS A 1 98 ? 4.691 20.468 15.269 1.00 64.94 98 LYS A CA 1
ATOM 777 C C . LYS A 1 98 ? 3.942 19.508 16.190 1.00 64.94 98 LYS A C 1
ATOM 779 O O . LYS A 1 98 ? 4.518 18.857 17.060 1.00 64.94 98 LYS A O 1
ATOM 784 N N . ARG A 1 99 ? 2.629 19.486 16.012 1.00 70.00 99 ARG A N 1
ATOM 785 C CA . ARG A 1 99 ? 1.667 18.733 16.807 1.00 70.00 99 ARG A CA 1
ATOM 786 C C . ARG A 1 99 ? 1.344 17.453 16.061 1.00 70.00 99 ARG A C 1
ATOM 788 O O . ARG A 1 99 ? 0.495 17.447 15.177 1.00 70.00 99 ARG A O 1
ATOM 795 N N . TYR A 1 100 ? 2.031 16.367 16.377 1.00 77.56 100 TYR A N 1
ATOM 796 C CA . TYR A 1 100 ? 1.810 15.103 15.681 1.00 77.56 100 TYR A CA 1
ATOM 797 C C . TYR A 1 100 ? 0.811 14.235 16.450 1.00 77.56 100 TYR A C 1
ATOM 799 O O . TYR A 1 100 ? 0.926 14.125 17.674 1.00 77.56 100 TYR A O 1
ATOM 807 N N . PRO A 1 101 ? -0.157 13.594 15.766 1.00 85.62 101 PRO A N 1
ATOM 808 C CA . PRO A 1 101 ? -0.894 12.488 16.362 1.00 85.62 101 PRO A CA 1
ATOM 809 C C . PRO A 1 101 ? 0.093 11.434 16.869 1.00 85.62 101 PRO A C 1
ATOM 811 O O . PRO A 1 101 ? 1.034 11.078 16.152 1.00 85.62 101 PRO A O 1
ATOM 814 N N . ARG A 1 102 ? -0.117 10.928 18.086 1.00 88.06 102 ARG A N 1
ATOM 815 C CA . ARG A 1 102 ? 0.766 9.944 18.728 1.00 88.06 102 ARG A CA 1
ATOM 816 C C . ARG A 1 102 ? 1.077 8.760 17.813 1.00 88.06 102 ARG A C 1
ATOM 818 O O . ARG A 1 102 ? 2.234 8.360 17.708 1.00 88.06 102 ARG A O 1
ATOM 825 N N . LEU A 1 103 ? 0.070 8.252 17.100 1.00 90.62 103 LEU A N 1
ATOM 826 C CA . LEU A 1 103 ? 0.240 7.103 16.211 1.00 90.62 103 LEU A CA 1
ATOM 827 C C . LEU A 1 103 ? 1.095 7.408 14.970 1.00 90.62 103 LEU A C 1
ATOM 829 O O . LEU A 1 103 ? 1.858 6.550 14.540 1.00 90.62 103 LEU A O 1
ATOM 833 N N . TYR A 1 104 ? 1.027 8.628 14.421 1.00 90.12 104 TYR A N 1
ATOM 834 C CA . TYR A 1 104 ? 1.941 9.040 13.346 1.00 90.12 104 TYR A CA 1
ATOM 835 C C . TYR A 1 104 ? 3.395 8.964 13.825 1.00 90.12 104 TYR A C 1
ATOM 837 O O . TYR A 1 104 ? 4.239 8.396 13.140 1.00 90.12 104 TYR A O 1
ATOM 845 N N . ASN A 1 105 ? 3.674 9.498 15.018 1.00 86.62 105 ASN A N 1
ATOM 846 C CA . ASN A 1 105 ? 5.024 9.504 15.578 1.00 86.62 105 ASN A CA 1
ATOM 847 C C . ASN A 1 105 ? 5.514 8.078 15.872 1.00 86.62 105 ASN A C 1
ATOM 849 O O . ASN A 1 105 ? 6.656 7.751 15.566 1.00 86.62 105 ASN A O 1
ATOM 853 N N . ALA A 1 106 ? 4.643 7.208 16.394 1.00 90.75 106 ALA A N 1
ATOM 854 C CA . ALA A 1 106 ? 4.972 5.798 16.601 1.00 90.75 106 ALA A CA 1
ATOM 855 C C . ALA A 1 106 ? 5.404 5.114 15.291 1.00 90.75 106 ALA A C 1
ATOM 857 O O . ALA A 1 106 ? 6.404 4.399 15.272 1.00 90.75 106 ALA A O 1
ATOM 858 N N . ILE A 1 107 ? 4.703 5.388 14.184 1.00 91.56 107 ILE A N 1
ATOM 859 C CA . ILE A 1 107 ? 5.073 4.892 12.852 1.00 91.56 107 ILE A CA 1
ATOM 860 C C . ILE A 1 107 ? 6.401 5.501 12.394 1.00 91.56 107 ILE A C 1
ATOM 862 O O . ILE A 1 107 ? 7.297 4.769 11.999 1.00 91.56 107 ILE A O 1
ATOM 866 N N . GLU A 1 108 ? 6.558 6.824 12.463 1.00 87.44 108 GLU A N 1
ATOM 867 C CA . GLU A 1 108 ? 7.777 7.529 12.041 1.00 87.44 108 GLU A CA 1
ATOM 868 C C . GLU A 1 108 ? 9.032 7.030 12.775 1.00 87.44 108 GLU A C 1
ATOM 870 O O . GLU A 1 108 ? 10.096 6.901 12.169 1.00 87.44 108 GLU A O 1
ATOM 875 N N . LYS A 1 109 ? 8.898 6.700 14.063 1.00 87.12 109 LYS A N 1
ATOM 876 C CA . LYS A 1 109 ? 9.986 6.220 14.924 1.00 87.12 109 LYS A CA 1
ATOM 877 C C . LYS A 1 109 ? 10.186 4.704 14.911 1.00 87.12 109 LYS A C 1
ATOM 879 O O . LYS A 1 109 ? 11.091 4.236 15.594 1.00 87.12 109 LYS A O 1
ATOM 884 N N . GLY A 1 110 ? 9.370 3.936 14.189 1.00 90.75 110 GLY A N 1
ATOM 885 C CA . GLY A 1 110 ? 9.500 2.475 14.182 1.00 90.75 110 GLY A CA 1
ATOM 886 C C . GLY A 1 110 ? 9.080 1.801 15.493 1.00 90.75 110 GLY A C 1
ATOM 887 O O . GLY A 1 110 ? 9.556 0.717 15.812 1.00 90.75 110 GLY A O 1
ATOM 888 N N . GLN A 1 111 ? 8.188 2.415 16.277 1.00 91.56 111 GLN A N 1
ATOM 889 C CA . GLN A 1 111 ? 7.708 1.869 17.551 1.00 91.56 111 GLN A CA 1
ATOM 890 C C . GLN A 1 111 ? 6.651 0.775 17.326 1.00 91.56 111 GLN A C 1
ATOM 892 O O . GLN A 1 111 ? 5.459 0.986 17.564 1.00 91.56 111 GLN A O 1
ATOM 897 N N . VAL A 1 112 ? 7.099 -0.404 16.880 1.00 93.44 112 VAL A N 1
ATOM 898 C CA . VAL A 1 112 ? 6.250 -1.559 16.528 1.00 93.44 112 VAL A CA 1
ATOM 899 C C . VAL A 1 112 ? 5.241 -1.885 17.630 1.00 93.44 112 VAL A C 1
ATOM 901 O O . VAL A 1 112 ? 4.051 -1.965 17.345 1.00 93.44 112 VAL A O 1
ATOM 904 N N . ASN A 1 113 ? 5.685 -1.970 18.888 1.00 93.88 113 ASN A N 1
ATOM 905 C CA . ASN A 1 113 ? 4.822 -2.327 20.021 1.00 93.88 113 ASN A CA 1
ATOM 906 C C . ASN A 1 113 ? 3.638 -1.367 20.189 1.00 93.88 113 ASN A C 1
ATOM 908 O O . ASN A 1 113 ? 2.531 -1.794 20.492 1.00 93.88 113 ASN A O 1
ATOM 912 N N . LEU A 1 114 ? 3.838 -0.065 19.966 1.00 92.88 114 LEU A N 1
ATOM 913 C CA . LEU A 1 114 ? 2.756 0.910 20.095 1.00 92.88 114 LEU A CA 1
ATOM 914 C C . LEU A 1 114 ? 1.738 0.792 18.958 1.00 92.88 114 LEU A C 1
ATOM 916 O O . LEU A 1 114 ? 0.537 0.907 19.198 1.00 92.88 114 LEU A O 1
ATOM 920 N N . VAL A 1 115 ? 2.204 0.541 17.732 1.00 94.31 115 VAL A N 1
ATOM 921 C CA . VAL A 1 115 ? 1.314 0.295 16.589 1.00 94.31 115 VAL A CA 1
ATOM 922 C C . VAL A 1 115 ? 0.565 -1.027 16.773 1.00 94.31 115 VAL A C 1
ATOM 924 O O . VAL A 1 115 ? -0.637 -1.085 16.533 1.00 94.31 115 VAL A O 1
ATOM 927 N N . GLN A 1 116 ? 1.239 -2.066 17.264 1.00 95.38 116 GLN A N 1
ATOM 928 C CA . GLN A 1 116 ? 0.635 -3.363 17.558 1.00 95.38 116 GLN A CA 1
ATOM 929 C C . GLN A 1 116 ? -0.425 -3.262 18.648 1.00 95.38 116 GLN A C 1
ATOM 931 O O . GLN A 1 116 ? -1.535 -3.735 18.434 1.00 95.38 116 GLN A O 1
ATOM 936 N N . ASN A 1 117 ? -0.136 -2.582 19.758 1.00 93.81 117 ASN A N 1
ATOM 937 C CA . ASN A 1 117 ? -1.110 -2.362 20.826 1.00 93.81 117 ASN A CA 1
ATOM 938 C C . ASN A 1 117 ? -2.342 -1.604 20.314 1.00 93.81 117 ASN A C 1
ATOM 940 O O . ASN A 1 117 ? -3.469 -1.963 20.647 1.00 93.81 117 ASN A O 1
ATOM 944 N N . TYR A 1 118 ? -2.140 -0.588 19.467 1.00 94.62 118 TYR A N 1
ATOM 945 C CA . TYR A 1 118 ? -3.242 0.129 18.826 1.00 94.62 118 TYR A CA 1
ATOM 946 C C . TYR A 1 118 ? -4.126 -0.806 17.988 1.00 94.62 118 TYR A C 1
ATOM 948 O O . TYR A 1 118 ? -5.348 -0.772 18.116 1.00 94.62 118 TYR A O 1
ATOM 956 N N . LEU A 1 119 ? -3.523 -1.649 17.149 1.00 94.25 119 LEU A N 1
ATOM 957 C CA . LEU A 1 119 ? -4.249 -2.566 16.266 1.00 94.25 119 LEU A CA 1
ATOM 958 C C . LEU A 1 119 ? -4.933 -3.707 17.033 1.00 94.25 119 LEU A C 1
ATOM 960 O O . LEU A 1 119 ? -6.084 -4.030 16.746 1.00 94.25 119 LEU A O 1
ATOM 964 N N . GLN A 1 120 ? -4.272 -4.266 18.050 1.00 91.62 120 GLN A N 1
ATOM 965 C CA . GLN A 1 120 ? -4.843 -5.274 18.950 1.00 91.62 120 GLN A CA 1
ATOM 966 C C . GLN A 1 120 ? -6.045 -4.731 19.726 1.00 91.62 120 GLN A C 1
ATOM 968 O O . GLN A 1 120 ? -7.023 -5.445 19.918 1.00 91.62 120 GLN A O 1
ATOM 973 N N . ALA A 1 121 ? -6.028 -3.444 20.081 1.00 88.88 121 ALA A N 1
ATOM 974 C CA . ALA A 1 121 ? -7.172 -2.742 20.658 1.00 88.88 121 ALA A CA 1
ATOM 975 C C . ALA A 1 121 ? -8.224 -2.323 19.604 1.00 88.88 121 ALA A C 1
ATOM 977 O O . ALA A 1 121 ? -8.967 -1.364 19.809 1.00 88.88 121 ALA A O 1
ATOM 978 N N . ARG A 1 122 ? -8.285 -3.019 18.457 1.00 87.75 122 ARG A N 1
ATOM 979 C CA . ARG A 1 122 ? -9.208 -2.772 17.330 1.00 87.75 122 ARG A CA 1
ATOM 980 C C . ARG A 1 122 ? -9.103 -1.380 16.719 1.00 87.75 122 ARG A C 1
ATOM 982 O O . ARG A 1 122 ? -10.064 -0.852 16.146 1.00 87.75 122 ARG A O 1
ATOM 989 N N . GLY A 1 123 ? -7.920 -0.787 16.818 1.00 89.94 123 GLY A N 1
ATOM 990 C CA . GLY A 1 123 ? -7.571 0.412 16.085 1.00 89.94 123 GLY A CA 1
ATOM 991 C C . GLY A 1 123 ? -7.803 0.218 14.588 1.00 89.94 123 GLY A C 1
ATOM 992 O O . GLY A 1 123 ? -7.537 -0.839 14.024 1.00 89.94 123 GLY A O 1
ATOM 993 N N . ASN A 1 124 ? -8.317 1.252 13.927 1.00 90.88 124 ASN A N 1
ATOM 994 C CA . ASN A 1 124 ? -8.554 1.207 12.493 1.00 90.88 124 ASN A CA 1
ATOM 995 C C . ASN A 1 124 ? -7.207 1.285 11.739 1.00 90.88 124 ASN A C 1
ATOM 997 O O . ASN A 1 124 ? -6.587 2.353 11.748 1.00 90.88 124 ASN A O 1
ATOM 1001 N N . PRO A 1 125 ? -6.771 0.233 11.020 1.00 94.25 125 PRO A N 1
ATOM 1002 C CA . PRO A 1 125 ? -5.512 0.244 10.262 1.00 94.25 125 PRO A CA 1
ATOM 1003 C C . PRO A 1 125 ? -5.527 1.266 9.110 1.00 94.25 125 PRO A C 1
ATOM 1005 O O . PRO A 1 125 ? -4.486 1.750 8.670 1.00 94.25 125 PRO A O 1
ATOM 1008 N N . ASN A 1 126 ? -6.723 1.656 8.659 1.00 93.12 126 ASN A N 1
ATOM 1009 C CA . ASN A 1 126 ? -6.967 2.657 7.623 1.00 93.12 126 ASN A CA 1
ATOM 1010 C C . ASN A 1 126 ? -7.192 4.066 8.198 1.00 93.12 126 ASN A C 1
ATOM 1012 O O . ASN A 1 126 ? -7.677 4.962 7.494 1.00 93.12 126 ASN A O 1
ATOM 1016 N N . LEU A 1 127 ? -6.869 4.284 9.482 1.00 92.25 127 LEU A N 1
ATOM 1017 C CA . LEU A 1 127 ? -6.957 5.597 10.110 1.00 92.25 127 LEU A CA 1
ATOM 1018 C C . LEU A 1 127 ? -6.131 6.612 9.319 1.00 92.25 127 LEU A C 1
ATOM 1020 O O . LEU A 1 127 ? -4.979 6.381 8.959 1.00 92.25 127 LEU A O 1
ATOM 1024 N N . ARG A 1 128 ? -6.729 7.778 9.073 1.00 90.88 128 ARG A N 1
ATOM 1025 C CA . ARG A 1 128 ? -6.039 8.877 8.410 1.00 90.88 128 ARG A CA 1
ATOM 1026 C C . ARG A 1 128 ? -5.494 9.863 9.424 1.00 90.88 128 ARG A C 1
ATOM 1028 O O . ARG A 1 128 ? -6.263 10.559 10.090 1.00 90.88 128 ARG A O 1
ATOM 1035 N N . VAL A 1 129 ? -4.175 9.969 9.474 1.00 88.50 129 VAL A N 1
ATOM 1036 C CA . VAL A 1 129 ? -3.447 10.908 10.332 1.00 88.50 129 VAL A CA 1
ATOM 1037 C C . VAL A 1 129 ? -2.647 11.877 9.471 1.00 88.50 129 VAL A C 1
ATOM 1039 O O . VAL A 1 129 ? -2.333 11.593 8.315 1.00 88.50 129 VAL A O 1
ATOM 1042 N N . GLY A 1 130 ? -2.362 13.059 10.000 1.00 82.62 130 GLY A N 1
ATOM 1043 C CA . GLY A 1 130 ? -1.561 14.059 9.308 1.00 82.62 130 GLY A CA 1
ATOM 1044 C C . GLY A 1 130 ? -0.638 14.771 10.291 1.00 82.62 130 GLY A C 1
ATOM 1045 O O . GLY A 1 130 ? -1.011 14.918 11.457 1.00 82.62 130 GLY A O 1
ATOM 1046 N N . PRO A 1 131 ? 0.545 15.215 9.844 1.00 73.62 131 PRO A N 1
ATOM 1047 C CA . PRO A 1 131 ? 1.473 15.964 10.672 1.00 73.62 131 PRO A CA 1
ATOM 1048 C C . PRO A 1 131 ? 0.856 17.327 11.002 1.00 73.62 131 PRO A C 1
ATOM 1050 O O . PRO A 1 131 ? 0.608 18.137 10.107 1.00 73.62 131 PRO A O 1
ATOM 1053 N N . GLY A 1 132 ? 0.498 17.570 12.262 1.00 66.06 132 GLY A N 1
ATOM 1054 C CA . GLY A 1 132 ? -0.248 18.767 12.643 1.00 66.06 132 GLY A CA 1
ATOM 1055 C C . GLY A 1 132 ? 0.638 20.010 12.676 1.00 66.06 132 GLY A C 1
ATOM 1056 O O . GLY A 1 132 ? 1.663 20.043 13.350 1.00 66.06 132 GLY A O 1
ATOM 1057 N N . ALA A 1 133 ? 0.213 21.014 11.907 1.00 54.09 133 ALA A N 1
ATOM 1058 C CA . ALA A 1 133 ? 0.602 22.434 11.971 1.00 54.09 133 ALA A CA 1
ATOM 1059 C C . ALA A 1 133 ? -0.083 23.256 10.853 1.00 54.09 133 ALA A C 1
ATOM 1061 O O . ALA A 1 133 ? -0.062 24.482 10.882 1.00 54.09 133 ALA A O 1
ATOM 1062 N N . ARG A 1 134 ? -0.683 22.613 9.840 1.00 56.22 134 ARG A N 1
ATOM 1063 C CA . ARG A 1 134 ? -1.358 23.251 8.691 1.00 56.22 134 ARG A CA 1
ATOM 1064 C C . ARG A 1 134 ? -2.620 22.449 8.327 1.00 56.22 134 ARG A C 1
ATOM 1066 O O . ARG A 1 134 ? -2.847 21.418 8.964 1.00 56.22 134 ARG A O 1
ATOM 1073 N N . PRO A 1 135 ? -3.462 22.856 7.352 1.00 52.88 135 PRO A N 1
ATOM 1074 C CA . PRO A 1 135 ? -4.381 21.921 6.700 1.00 52.88 135 PRO A CA 1
ATOM 1075 C C . PRO A 1 135 ? -3.552 20.834 5.997 1.00 52.88 135 PRO A C 1
ATOM 1077 O O . PRO A 1 135 ? -3.262 20.905 4.807 1.00 52.88 135 PRO A O 1
ATOM 1080 N N . SER A 1 136 ? -3.067 19.884 6.788 1.00 62.34 136 SER A N 1
ATOM 1081 C CA . SER A 1 136 ? -2.205 18.797 6.365 1.00 62.34 136 SER A CA 1
ATOM 1082 C C . SER A 1 136 ? -3.095 17.686 5.839 1.00 62.34 136 SER A C 1
ATOM 1084 O O . SER A 1 136 ? -4.023 17.250 6.527 1.00 62.34 136 SER A O 1
ATOM 1086 N N . VAL A 1 137 ? -2.793 17.222 4.629 1.00 71.12 137 VAL A N 1
ATOM 1087 C CA . VAL A 1 137 ? -3.469 16.086 4.000 1.00 71.12 137 VAL A CA 1
ATOM 1088 C C . VAL A 1 137 ? -3.382 14.896 4.954 1.00 71.12 137 VAL A C 1
ATOM 1090 O O . VAL A 1 137 ? -2.294 14.376 5.209 1.00 71.12 137 VAL A O 1
ATOM 1093 N N . LYS A 1 138 ? -4.521 14.481 5.517 1.00 85.56 138 LYS A N 1
ATOM 1094 C CA . LYS A 1 138 ? -4.586 13.282 6.359 1.00 85.56 138 LYS A CA 1
ATOM 1095 C C . LYS A 1 138 ? -4.442 12.056 5.461 1.00 85.56 138 LYS A C 1
ATOM 1097 O O . LYS A 1 138 ? -5.317 11.803 4.629 1.00 85.56 138 LYS A O 1
ATOM 1102 N N . LYS A 1 139 ? -3.378 11.282 5.659 1.00 87.44 139 LYS A N 1
ATOM 1103 C CA . LYS A 1 139 ? -3.086 10.067 4.887 1.00 87.44 139 LYS A CA 1
ATOM 1104 C C . LYS A 1 139 ? -3.331 8.818 5.726 1.00 87.44 139 LYS A C 1
ATOM 1106 O O . LYS A 1 139 ? -3.179 8.896 6.948 1.00 87.44 139 LYS A O 1
ATOM 1111 N N . PRO A 1 140 ? -3.700 7.692 5.096 1.00 93.06 140 PRO A N 1
ATOM 1112 C CA . PRO A 1 140 ? -3.755 6.405 5.779 1.00 93.06 140 PRO A CA 1
ATOM 1113 C C . PRO A 1 140 ? -2.425 6.060 6.462 1.00 93.06 140 PRO A C 1
ATOM 1115 O O . PRO A 1 140 ? -1.362 6.495 6.016 1.00 93.06 140 PRO A O 1
ATOM 1118 N N . LEU A 1 141 ? -2.482 5.267 7.533 1.00 93.69 141 LEU A N 1
ATOM 1119 C CA . LEU A 1 141 ? -1.293 4.849 8.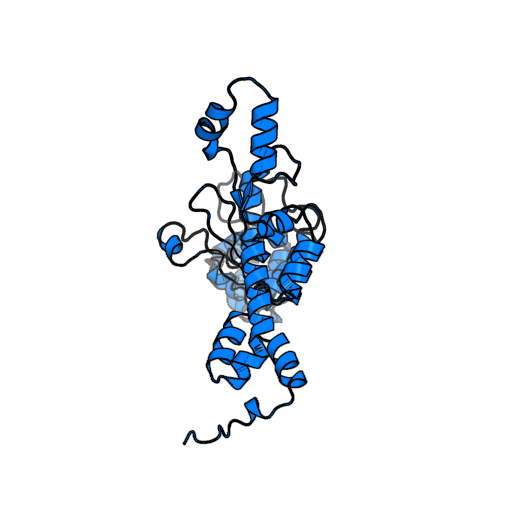288 1.00 93.69 141 LEU A CA 1
ATOM 1120 C C . LEU A 1 141 ? -0.244 4.175 7.397 1.00 93.69 141 LEU A C 1
ATOM 1122 O O . LEU A 1 141 ? 0.944 4.465 7.518 1.00 93.69 141 LEU A O 1
ATOM 1126 N N . LEU A 1 142 ? -0.691 3.325 6.470 1.00 95.00 142 LEU A N 1
ATOM 1127 C CA . LEU A 1 142 ? 0.189 2.590 5.566 1.00 95.00 142 LEU A CA 1
ATOM 1128 C C . LEU A 1 142 ? 1.013 3.515 4.658 1.00 95.00 142 LEU A C 1
ATOM 1130 O O . LEU A 1 142 ? 2.196 3.261 4.446 1.00 95.00 142 LEU A O 1
ATOM 1134 N N . HIS A 1 143 ? 0.438 4.629 4.192 1.00 92.25 143 HIS A N 1
ATOM 1135 C CA . HIS A 1 143 ? 1.175 5.638 3.421 1.00 92.25 143 HIS A CA 1
ATOM 1136 C C . HIS A 1 143 ? 2.329 6.213 4.228 1.00 92.25 143 HIS A C 1
ATOM 1138 O O . HIS A 1 143 ? 3.427 6.357 3.699 1.00 92.25 143 HIS A O 1
ATOM 1144 N N . TRP A 1 144 ? 2.097 6.511 5.509 1.00 89.94 144 TRP A N 1
ATOM 1145 C CA . TRP A 1 144 ? 3.153 6.995 6.391 1.00 89.94 144 TRP A CA 1
ATOM 1146 C C . TRP A 1 144 ? 4.211 5.929 6.648 1.00 89.94 144 TRP A C 1
ATOM 1148 O O . TRP A 1 144 ? 5.387 6.254 6.579 1.00 89.94 144 TRP A O 1
ATOM 1158 N N . ALA A 1 145 ? 3.825 4.672 6.872 1.00 92.44 145 ALA A N 1
ATOM 1159 C CA . ALA A 1 145 ? 4.774 3.583 7.106 1.00 92.44 145 ALA A CA 1
ATOM 1160 C C . ALA A 1 145 ? 5.696 3.329 5.898 1.00 92.44 145 ALA A C 1
ATOM 1162 O O . ALA A 1 145 ? 6.901 3.141 6.068 1.00 92.44 145 ALA A O 1
ATOM 1163 N N . LEU A 1 146 ? 5.157 3.384 4.674 1.00 90.94 146 LEU A N 1
ATOM 1164 C CA . LEU A 1 146 ? 5.954 3.292 3.444 1.00 90.94 146 LEU A CA 1
ATOM 1165 C C . LEU A 1 146 ? 6.827 4.535 3.218 1.00 90.94 146 LEU A C 1
ATOM 1167 O O . LEU A 1 146 ? 7.947 4.433 2.714 1.00 90.94 146 LEU A O 1
ATOM 1171 N N . TYR A 1 147 ? 6.319 5.713 3.580 1.00 85.50 147 TYR A N 1
ATOM 1172 C CA . TYR A 1 147 ? 7.005 6.983 3.369 1.00 85.50 147 TYR A CA 1
ATOM 1173 C C . TYR A 1 147 ? 8.151 7.224 4.356 1.00 85.50 147 TYR A C 1
ATOM 1175 O O . TYR A 1 147 ? 9.267 7.517 3.934 1.00 85.50 147 TYR A O 1
ATOM 1183 N N . THR A 1 148 ? 7.902 7.125 5.661 1.00 80.69 148 THR A N 1
ATOM 1184 C CA . THR A 1 148 ? 8.912 7.444 6.683 1.00 80.69 148 THR A CA 1
ATOM 1185 C C . THR A 1 148 ? 10.011 6.392 6.737 1.00 80.69 148 THR A C 1
ATOM 1187 O O . THR A 1 148 ? 11.088 6.658 7.262 1.00 80.69 148 THR A O 1
ATOM 1190 N N . GLY A 1 149 ? 9.738 5.186 6.224 1.00 69.56 149 GLY A N 1
ATOM 1191 C CA . GLY A 1 149 ? 10.604 4.031 6.417 1.00 69.56 149 GLY A CA 1
ATOM 1192 C C . GLY A 1 149 ? 10.757 3.653 7.892 1.00 69.56 149 GLY A C 1
ATOM 1193 O O . GLY A 1 149 ? 11.719 2.981 8.230 1.00 69.56 149 GLY A O 1
ATOM 1194 N N . ALA A 1 150 ? 9.854 4.125 8.762 1.00 57.16 150 ALA A N 1
ATOM 1195 C CA . ALA A 1 150 ? 9.750 3.798 10.181 1.00 57.16 150 ALA A CA 1
ATOM 1196 C C . ALA A 1 150 ? 11.102 3.548 10.884 1.00 57.16 150 ALA A C 1
ATOM 1198 O O . ALA A 1 150 ? 11.409 2.431 11.291 1.00 57.16 150 ALA A O 1
ATOM 1199 N N . GLY A 1 151 ? 11.937 4.587 10.984 1.00 52.75 151 GLY A N 1
ATOM 1200 C CA . GLY A 1 151 ? 13.196 4.557 11.740 1.00 52.75 151 GLY A CA 1
ATOM 1201 C C . GLY A 1 151 ? 14.319 3.654 11.201 1.00 52.75 151 GLY A C 1
ATOM 1202 O O . GLY A 1 151 ? 15.371 3.598 11.835 1.00 52.75 151 GLY A O 1
ATOM 1203 N N . GLY A 1 152 ? 14.155 2.966 10.059 1.00 59.31 152 GLY A N 1
ATOM 1204 C CA . GLY A 1 152 ? 15.182 2.056 9.535 1.00 59.31 152 GLY A CA 1
ATOM 1205 C C . GLY A 1 152 ? 14.803 1.255 8.280 1.00 59.31 152 GLY A C 1
ATOM 1206 O O . GLY A 1 152 ? 13.968 1.649 7.471 1.00 59.31 152 GLY A O 1
ATOM 1207 N N . ARG A 1 153 ? 15.465 0.107 8.075 1.00 63.81 153 ARG A N 1
ATOM 1208 C CA . ARG A 1 153 ? 15.217 -0.807 6.935 1.00 63.81 153 ARG A CA 1
ATOM 1209 C C . ARG A 1 153 ? 14.019 -1.736 7.149 1.00 63.81 153 ARG A C 1
ATOM 1211 O O . ARG A 1 153 ? 13.699 -2.511 6.262 1.00 63.81 153 ARG A O 1
ATOM 1218 N N . ASP A 1 154 ? 13.391 -1.678 8.318 1.00 80.94 154 ASP A N 1
ATOM 1219 C CA . ASP A 1 154 ? 12.441 -2.691 8.757 1.00 80.94 154 ASP A CA 1
ATOM 1220 C C . ASP A 1 154 ? 11.057 -2.510 8.101 1.00 80.94 154 ASP A C 1
ATOM 1222 O O . ASP A 1 154 ? 10.493 -1.410 8.060 1.00 80.94 154 ASP A O 1
ATOM 1226 N N . ALA A 1 155 ? 10.515 -3.605 7.566 1.00 92.31 155 ALA A N 1
ATOM 1227 C CA . ALA A 1 155 ? 9.177 -3.692 6.992 1.00 92.31 155 ALA A CA 1
ATOM 1228 C C . ALA A 1 155 ? 8.104 -4.104 8.019 1.00 92.31 155 ALA A C 1
ATOM 1230 O O . ALA A 1 155 ? 6.932 -4.214 7.662 1.00 92.31 155 ALA A O 1
ATOM 1231 N N . THR A 1 156 ? 8.463 -4.301 9.292 1.00 94.31 156 THR A N 1
ATOM 1232 C CA . THR A 1 156 ? 7.575 -4.836 10.337 1.00 94.31 156 THR A CA 1
ATOM 1233 C C . THR A 1 156 ? 6.298 -4.018 10.526 1.00 94.31 156 THR A C 1
ATOM 1235 O O . THR A 1 156 ? 5.217 -4.596 10.561 1.00 94.31 156 THR A O 1
ATOM 1238 N N . ILE A 1 157 ? 6.364 -2.681 10.571 1.00 95.19 157 ILE A N 1
ATOM 1239 C CA . ILE A 1 157 ? 5.142 -1.858 10.700 1.00 95.19 157 ILE A CA 1
ATOM 1240 C C . ILE A 1 157 ? 4.254 -1.969 9.452 1.00 95.19 157 ILE A C 1
ATOM 1242 O O . ILE A 1 157 ? 3.033 -2.019 9.575 1.00 95.19 157 ILE A O 1
ATOM 1246 N N . VAL A 1 158 ? 4.849 -2.030 8.256 1.00 95.88 158 VAL A N 1
ATOM 1247 C CA . VAL A 1 158 ? 4.105 -2.214 6.997 1.00 95.88 158 VAL A CA 1
ATOM 1248 C C . VAL A 1 158 ? 3.387 -3.562 7.016 1.00 95.88 158 VAL A C 1
ATOM 1250 O O . VAL A 1 158 ? 2.188 -3.614 6.756 1.00 95.88 158 VAL A O 1
ATOM 1253 N N . ARG A 1 159 ? 4.103 -4.629 7.394 1.00 96.62 159 ARG A N 1
ATOM 1254 C CA . ARG A 1 159 ? 3.564 -5.983 7.555 1.00 96.62 159 ARG A CA 1
ATOM 1255 C C . ARG A 1 159 ? 2.392 -6.003 8.516 1.00 96.62 159 ARG A C 1
ATOM 1257 O O . ARG A 1 159 ? 1.314 -6.444 8.146 1.00 96.62 159 ARG A O 1
ATOM 1264 N N . LEU A 1 160 ? 2.598 -5.450 9.703 1.00 96.12 160 LEU A N 1
ATOM 1265 C CA . LEU A 1 160 ? 1.603 -5.405 10.757 1.00 96.12 160 LEU A CA 1
ATOM 1266 C C . LEU A 1 160 ? 0.339 -4.653 10.311 1.00 96.12 160 LEU A C 1
ATOM 1268 O O . LEU A 1 160 ? -0.770 -5.128 10.522 1.00 96.12 160 LEU A O 1
ATOM 1272 N N . LEU A 1 161 ? 0.479 -3.499 9.653 1.00 96.75 161 LEU A N 1
ATOM 1273 C CA . LEU A 1 161 ? -0.675 -2.762 9.133 1.00 96.75 161 LEU A CA 1
ATOM 1274 C C . LEU A 1 161 ? -1.442 -3.574 8.078 1.00 96.75 161 LEU A C 1
ATOM 1276 O O . LEU A 1 161 ? -2.670 -3.607 8.122 1.00 96.75 161 LEU A O 1
ATOM 1280 N N . LEU A 1 162 ? -0.738 -4.231 7.153 1.00 97.19 162 LEU A N 1
ATOM 1281 C CA . LEU A 1 162 ? -1.341 -5.050 6.096 1.00 97.19 162 LEU A CA 1
ATOM 1282 C C . LEU A 1 162 ? -2.034 -6.305 6.650 1.00 97.19 162 LEU A C 1
ATOM 1284 O O . LEU A 1 162 ? -3.164 -6.589 6.261 1.00 97.19 162 LEU A O 1
ATOM 1288 N N . GLU A 1 163 ? -1.414 -7.005 7.603 1.00 96.12 163 GLU A N 1
ATOM 1289 C CA . GLU A 1 163 ? -1.989 -8.177 8.284 1.00 96.12 163 GLU A CA 1
ATOM 1290 C C . GLU A 1 163 ? -3.288 -7.838 9.026 1.00 96.12 163 GLU A C 1
ATOM 1292 O O . GLU A 1 163 ? -4.214 -8.646 9.058 1.00 96.12 163 GLU A O 1
ATOM 1297 N N . TYR A 1 164 ? -3.391 -6.621 9.568 1.00 94.62 164 TYR A N 1
ATOM 1298 C CA . TYR A 1 164 ? -4.609 -6.128 10.215 1.00 94.62 164 TYR A CA 1
ATOM 1299 C C . TYR A 1 164 ? -5.614 -5.496 9.236 1.00 94.62 164 TYR A C 1
ATOM 1301 O O . TYR A 1 164 ? -6.635 -4.972 9.674 1.00 94.62 164 TYR A O 1
ATOM 1309 N N . GLY A 1 165 ? -5.373 -5.553 7.921 1.00 94.81 165 GLY A N 1
ATOM 1310 C CA . GLY A 1 165 ? -6.330 -5.120 6.897 1.00 94.81 165 GLY A CA 1
ATOM 1311 C C . GLY A 1 165 ? -6.207 -3.655 6.468 1.00 94.81 165 GLY A C 1
ATOM 1312 O O . GLY A 1 165 ? -7.195 -3.048 6.035 1.00 94.81 165 GLY A O 1
ATOM 1313 N N . ALA A 1 166 ? -5.022 -3.049 6.585 1.00 96.00 166 ALA A N 1
ATOM 1314 C CA . ALA A 1 166 ? -4.748 -1.792 5.893 1.00 96.00 166 ALA A CA 1
ATOM 1315 C C . ALA A 1 166 ? -4.899 -1.990 4.378 1.00 96.00 166 ALA A C 1
ATOM 1317 O O . ALA A 1 166 ? -4.292 -2.884 3.796 1.00 96.00 166 ALA A O 1
ATOM 1318 N N . ASP A 1 167 ? -5.688 -1.133 3.737 1.00 95.75 167 ASP A N 1
ATOM 1319 C CA . ASP A 1 167 ? -5.915 -1.158 2.298 1.00 95.75 167 ASP A CA 1
ATOM 1320 C C . ASP A 1 167 ? -4.782 -0.390 1.587 1.00 95.75 167 ASP A C 1
ATOM 1322 O O . ASP A 1 167 ? -4.701 0.842 1.712 1.00 95.75 167 ASP A O 1
ATOM 1326 N N . PRO A 1 168 ? -3.907 -1.069 0.817 1.00 96.62 168 PRO A N 1
ATOM 1327 C CA . PRO A 1 168 ? -2.820 -0.409 0.096 1.00 96.62 168 PRO A CA 1
ATOM 1328 C C . PRO A 1 168 ? -3.302 0.514 -1.025 1.00 96.62 168 PRO A C 1
ATOM 1330 O O . PRO A 1 168 ? -2.556 1.387 -1.474 1.00 96.62 168 PRO A O 1
ATOM 1333 N N . ASN A 1 169 ? -4.551 0.368 -1.461 1.00 95.38 169 ASN A N 1
ATOM 1334 C CA . ASN A 1 169 ? -5.137 1.121 -2.561 1.00 95.38 169 ASN A CA 1
ATOM 1335 C C . ASN A 1 169 ? -6.011 2.285 -2.082 1.00 95.38 169 ASN A C 1
ATOM 1337 O O . ASN A 1 169 ? -6.626 2.980 -2.899 1.00 95.38 169 ASN A O 1
ATOM 1341 N N . LEU A 1 170 ? -6.038 2.542 -0.771 1.00 92.31 170 LEU A N 1
ATOM 1342 C CA . LEU A 1 170 ? -6.782 3.647 -0.192 1.00 92.31 170 LEU A CA 1
ATOM 1343 C C . LEU A 1 170 ? -6.193 4.993 -0.650 1.00 92.31 170 LEU A C 1
ATOM 1345 O O . LEU A 1 170 ? -5.052 5.331 -0.352 1.00 92.31 170 LEU A O 1
ATOM 1349 N N . ASP A 1 171 ? -6.984 5.795 -1.364 1.00 87.25 171 ASP A N 1
ATOM 1350 C CA . ASP A 1 171 ? -6.538 7.076 -1.939 1.00 87.25 171 ASP A CA 1
ATOM 1351 C C . ASP A 1 171 ? -6.085 8.060 -0.847 1.00 87.25 171 ASP A C 1
ATOM 1353 O O . ASP A 1 171 ? -6.862 8.404 0.039 1.00 87.25 171 ASP A O 1
ATOM 1357 N N . ALA A 1 172 ? -4.860 8.578 -0.911 1.00 77.12 172 ALA A N 1
ATOM 1358 C CA . ALA A 1 172 ? -4.325 9.516 0.076 1.00 77.12 172 ALA A CA 1
ATOM 1359 C C . ALA A 1 172 ? -5.131 10.818 0.226 1.00 77.12 172 ALA A C 1
ATOM 1361 O O . ALA A 1 172 ? -5.076 11.445 1.285 1.00 77.12 172 ALA A O 1
ATOM 1362 N N . THR A 1 173 ? -5.899 11.229 -0.787 1.00 69.88 173 THR A N 1
ATOM 1363 C CA . THR A 1 173 ? -6.652 12.491 -0.750 1.00 69.88 173 THR A CA 1
ATOM 1364 C C . THR A 1 173 ? -8.047 12.328 -0.164 1.00 69.88 173 THR A C 1
ATOM 1366 O O . THR A 1 173 ? -8.771 11.374 -0.449 1.00 69.88 173 THR A O 1
ATOM 1369 N N . ASN A 1 174 ? -8.468 13.300 0.646 1.00 62.66 174 ASN A N 1
ATOM 1370 C CA . ASN A 1 174 ? -9.888 13.479 0.924 1.00 62.66 174 ASN A CA 1
ATOM 1371 C C . ASN A 1 174 ? -10.541 14.135 -0.308 1.00 62.66 174 ASN A C 1
ATOM 1373 O O . ASN A 1 174 ? -9.953 15.018 -0.932 1.00 62.66 174 ASN A O 1
ATOM 1377 N N . TRP A 1 175 ? -11.774 13.755 -0.654 1.00 50.12 175 TRP A N 1
ATOM 1378 C CA . TRP A 1 175 ? -12.491 14.269 -1.829 1.00 50.12 175 TRP A CA 1
ATOM 1379 C C . TRP A 1 175 ? -12.551 15.807 -1.891 1.00 50.12 175 TRP A C 1
ATOM 1381 O O . TRP A 1 175 ? -12.588 16.378 -2.980 1.00 50.12 175 TRP A O 1
ATOM 1391 N N . LYS A 1 176 ? -12.514 16.489 -0.734 1.00 55.06 176 LYS A N 1
ATOM 1392 C CA . LYS A 1 176 ? -12.508 17.959 -0.642 1.00 55.06 176 LYS A CA 1
ATOM 1393 C C . LYS A 1 176 ? -11.228 18.599 -1.205 1.00 55.06 176 LYS A C 1
ATOM 1395 O O . LYS A 1 176 ? -11.289 19.713 -1.715 1.00 55.06 176 LYS A O 1
ATOM 1400 N N . GLU A 1 177 ? -10.094 17.898 -1.174 1.00 56.00 177 GLU A N 1
ATOM 1401 C CA . GLU A 1 177 ? -8.793 18.379 -1.672 1.00 56.00 177 GLU A CA 1
ATOM 1402 C C . GLU A 1 177 ? -8.584 18.093 -3.171 1.00 56.00 177 GLU A C 1
ATOM 1404 O O . GLU A 1 177 ? -7.808 18.793 -3.830 1.00 56.00 177 GLU A O 1
ATOM 1409 N N . LYS A 1 178 ? -9.350 17.152 -3.753 1.00 54.12 178 LYS A N 1
ATOM 1410 C CA . LYS A 1 178 ? -9.270 16.783 -5.183 1.00 54.12 178 LYS A CA 1
ATOM 1411 C C . LYS A 1 178 ? -9.455 17.962 -6.144 1.00 54.12 178 LYS A C 1
ATOM 1413 O O . LYS A 1 178 ? -8.932 17.916 -7.253 1.00 54.12 178 LYS A O 1
ATOM 1418 N N . LYS A 1 179 ? -10.164 19.028 -5.745 1.00 55.75 179 LYS A N 1
ATOM 1419 C CA . LYS A 1 179 ? -10.371 20.216 -6.597 1.00 55.75 179 LYS A CA 1
ATOM 1420 C C . LYS A 1 179 ? -9.134 21.110 -6.739 1.00 55.75 179 LYS A C 1
ATOM 1422 O O . LYS A 1 179 ? -9.034 21.801 -7.744 1.00 55.75 179 LYS A O 1
ATOM 1427 N N . ARG A 1 180 ? -8.207 21.112 -5.772 1.00 56.28 180 ARG A N 1
ATOM 1428 C CA . ARG A 1 180 ? -6.988 21.951 -5.819 1.00 56.28 180 ARG A CA 1
ATOM 1429 C C . ARG A 1 180 ? -5.728 21.159 -6.165 1.00 56.28 180 ARG A C 1
ATOM 1431 O O . ARG A 1 180 ? -4.827 21.702 -6.789 1.00 56.28 180 ARG A O 1
ATOM 1438 N N . HIS A 1 181 ? -5.701 19.873 -5.824 1.00 55.50 181 HIS A N 1
ATOM 1439 C CA . HIS A 1 181 ? -4.501 19.040 -5.861 1.00 55.50 181 HIS A CA 1
ATOM 1440 C C . HIS A 1 181 ? -4.763 17.699 -6.553 1.00 55.50 181 HIS A C 1
ATOM 1442 O O . HIS A 1 181 ? -4.443 16.634 -6.034 1.00 55.50 181 HIS A O 1
ATOM 1448 N N . ARG A 1 182 ? -5.356 17.729 -7.757 1.00 55.62 182 ARG A N 1
ATOM 1449 C CA . ARG A 1 182 ? -5.641 16.517 -8.555 1.00 55.62 182 ARG A CA 1
ATOM 1450 C C . ARG A 1 182 ? -4.411 15.622 -8.754 1.00 55.62 182 ARG A C 1
ATOM 1452 O O . ARG A 1 182 ? -4.559 14.420 -8.913 1.00 55.62 182 ARG A O 1
ATOM 1459 N N . LYS A 1 183 ? -3.214 16.214 -8.721 1.00 58.50 183 LYS A N 1
ATOM 1460 C CA . LYS A 1 183 ? -1.945 15.501 -8.858 1.00 58.50 183 LYS A CA 1
ATOM 1461 C C . LYS A 1 183 ? -1.536 14.725 -7.602 1.00 58.50 183 LYS A C 1
ATOM 1463 O O . LYS A 1 183 ? -0.675 13.873 -7.747 1.00 58.50 183 LYS A O 1
ATOM 1468 N N . ASP A 1 184 ? -2.087 15.006 -6.417 1.00 58.75 184 ASP A N 1
ATOM 1469 C CA . ASP A 1 184 ? -1.626 14.453 -5.126 1.00 58.75 184 ASP A CA 1
ATOM 1470 C C . ASP A 1 184 ? -2.479 13.271 -4.608 1.00 58.75 184 ASP A C 1
ATOM 1472 O O . ASP A 1 184 ? -2.199 12.719 -3.542 1.00 58.75 184 ASP A O 1
ATOM 1476 N N . ALA A 1 185 ? -3.514 12.864 -5.350 1.00 66.88 185 ALA A N 1
ATOM 1477 C CA . ALA A 1 185 ? -4.304 11.661 -5.069 1.00 66.88 185 ALA A CA 1
ATOM 1478 C C . ALA A 1 185 ? -3.513 10.421 -5.477 1.00 66.88 185 ALA A C 1
ATOM 1480 O O . ALA A 1 185 ? -3.038 10.396 -6.600 1.00 66.88 185 ALA A O 1
ATOM 1481 N N . GLY A 1 186 ? -3.358 9.414 -4.618 1.00 83.44 186 GLY A N 1
ATOM 1482 C CA . GLY A 1 186 ? -2.578 8.216 -4.951 1.00 83.44 186 GLY A CA 1
ATOM 1483 C C . GLY A 1 186 ? -2.681 7.113 -3.905 1.00 83.44 186 GLY A C 1
ATOM 1484 O O . GLY A 1 186 ? -3.033 7.369 -2.749 1.00 83.44 186 GLY A O 1
ATOM 1485 N N . THR A 1 187 ? -2.382 5.890 -4.323 1.00 91.12 187 THR A N 1
ATOM 1486 C CA . THR A 1 187 ? -2.287 4.691 -3.478 1.00 91.12 187 THR A CA 1
ATOM 1487 C C . THR A 1 187 ? -1.081 4.762 -2.540 1.00 91.12 187 THR A C 1
ATOM 1489 O O . THR A 1 187 ? -0.262 5.682 -2.624 1.00 91.12 187 THR A O 1
ATOM 1492 N N . ALA A 1 188 ? -0.947 3.793 -1.635 1.00 91.25 188 ALA A N 1
ATOM 1493 C CA . ALA A 1 188 ? 0.208 3.711 -0.747 1.00 91.25 188 ALA A CA 1
ATOM 1494 C C . ALA A 1 188 ? 1.525 3.610 -1.547 1.00 91.25 188 ALA A C 1
ATOM 1496 O O . ALA A 1 188 ? 2.531 4.225 -1.181 1.00 91.25 188 ALA A O 1
ATOM 1497 N N . LEU A 1 189 ? 1.483 2.927 -2.697 1.00 91.31 189 LEU A N 1
ATOM 1498 C CA . LEU A 1 189 ? 2.622 2.748 -3.592 1.00 91.31 189 LEU A CA 1
ATOM 1499 C C . LEU A 1 189 ? 3.115 4.068 -4.197 1.00 91.31 189 LEU A C 1
ATOM 1501 O O . LEU A 1 189 ? 4.319 4.310 -4.273 1.00 91.31 189 LEU A O 1
ATOM 1505 N N . ASP A 1 190 ? 2.196 4.962 -4.561 1.00 89.44 190 ASP A N 1
ATOM 1506 C CA . ASP A 1 190 ? 2.550 6.250 -5.167 1.00 89.44 190 ASP A CA 1
ATOM 1507 C C . ASP A 1 190 ? 3.219 7.212 -4.173 1.00 89.44 190 ASP A C 1
ATOM 1509 O O . ASP A 1 190 ? 3.992 8.101 -4.547 1.00 89.44 190 ASP A O 1
ATOM 1513 N N . TRP A 1 191 ? 2.955 7.015 -2.881 1.00 84.44 191 TRP A N 1
ATOM 1514 C CA . TRP A 1 191 ? 3.515 7.835 -1.811 1.00 84.44 191 TRP A CA 1
ATOM 1515 C C . TRP A 1 191 ? 4.905 7.398 -1.364 1.00 84.44 191 TRP A C 1
ATOM 1517 O O . TRP A 1 191 ? 5.670 8.245 -0.901 1.00 84.44 191 TRP A O 1
ATOM 1527 N N . ALA A 1 192 ? 5.280 6.136 -1.584 1.00 84.25 192 ALA A N 1
ATOM 1528 C CA . ALA A 1 192 ? 6.607 5.630 -1.235 1.00 84.25 192 ALA A CA 1
ATOM 1529 C C . ALA A 1 192 ? 7.749 6.440 -1.892 1.00 84.25 192 ALA A C 1
ATOM 1531 O O . ALA A 1 192 ? 8.832 6.552 -1.317 1.00 84.25 192 ALA A O 1
ATOM 1532 N N . ARG A 1 193 ? 7.502 7.048 -3.067 1.00 74.81 193 ARG A N 1
ATOM 1533 C CA . ARG A 1 193 ? 8.461 7.894 -3.807 1.00 74.81 193 ARG A CA 1
ATOM 1534 C C . ARG A 1 193 ? 8.279 9.395 -3.556 1.00 74.81 193 ARG A C 1
ATOM 1536 O O . ARG A 1 193 ? 9.254 10.123 -3.355 1.00 74.81 193 ARG A O 1
ATOM 1543 N N . ARG A 1 194 ? 7.040 9.882 -3.690 1.00 68.56 194 ARG A N 1
ATOM 1544 C CA . ARG A 1 194 ? 6.737 11.273 -4.083 1.00 68.56 194 ARG A CA 1
ATOM 1545 C C . ARG A 1 194 ? 7.348 12.329 -3.167 1.00 68.56 194 ARG A C 1
ATOM 1547 O O . ARG A 1 194 ? 7.874 13.326 -3.649 1.00 68.56 194 ARG A O 1
ATOM 1554 N N . GLU A 1 195 ? 7.292 12.112 -1.863 1.00 60.66 195 GLU A N 1
ATOM 1555 C CA . GLU A 1 195 ? 7.660 13.124 -0.872 1.00 60.66 195 GLU A CA 1
ATOM 1556 C C . GLU A 1 195 ? 9.139 13.003 -0.438 1.00 60.66 195 GLU A C 1
ATOM 1558 O O . GLU A 1 195 ? 9.738 13.985 -0.003 1.00 60.66 195 GLU A O 1
ATOM 1563 N N . LYS A 1 196 ? 9.789 11.850 -0.685 1.00 64.00 196 LYS A N 1
ATOM 1564 C CA . LYS A 1 196 ? 11.237 11.659 -0.454 1.00 64.00 196 LYS A CA 1
ATOM 1565 C C . LYS A 1 196 ? 12.092 12.477 -1.427 1.00 64.00 196 LYS A C 1
ATOM 1567 O O . LYS A 1 196 ? 13.101 13.044 -1.016 1.00 64.00 196 LYS A O 1
ATOM 1572 N N . ARG A 1 197 ? 11.645 12.626 -2.683 1.00 61.19 197 ARG A N 1
ATOM 1573 C CA . ARG A 1 197 ? 12.322 13.453 -3.707 1.00 61.19 197 ARG A CA 1
ATOM 1574 C C . ARG A 1 197 ? 12.452 14.923 -3.293 1.00 61.19 197 ARG A C 1
ATOM 1576 O O . ARG A 1 197 ? 13.426 15.571 -3.664 1.00 61.19 197 ARG A O 1
ATOM 1583 N N . TRP A 1 198 ? 11.475 15.446 -2.552 1.00 61.50 198 TRP A N 1
ATOM 1584 C CA . TRP A 1 198 ? 11.484 16.833 -2.078 1.00 61.50 198 TRP A CA 1
ATOM 1585 C C . TRP A 1 198 ? 12.413 17.046 -0.883 1.00 61.50 198 TRP A C 1
ATOM 1587 O O . TRP A 1 198 ? 12.967 18.132 -0.748 1.00 61.50 198 TRP A O 1
ATOM 1597 N N . LEU A 1 199 ? 12.583 16.033 -0.027 1.00 58.06 199 LEU A N 1
ATOM 1598 C CA . LEU A 1 199 ? 13.351 16.165 1.213 1.00 58.06 199 LEU A CA 1
ATOM 1599 C C . LEU A 1 199 ? 14.829 15.792 1.078 1.00 58.06 199 LEU A C 1
ATOM 1601 O O . LEU A 1 199 ? 15.657 16.423 1.725 1.00 58.06 199 LEU A O 1
ATOM 1605 N N . PHE A 1 200 ? 15.165 14.791 0.260 1.00 55.78 200 PHE A N 1
ATOM 1606 C CA . PHE A 1 200 ? 16.516 14.210 0.228 1.00 55.78 200 PHE A CA 1
ATOM 1607 C C . PHE A 1 200 ? 17.251 14.394 -1.112 1.00 55.78 200 PHE A C 1
ATOM 1609 O O . PHE A 1 200 ? 18.351 13.879 -1.283 1.00 55.78 200 PHE A O 1
ATOM 1616 N N . GLY A 1 201 ? 16.672 15.137 -2.063 1.00 62.31 201 GLY A N 1
ATOM 1617 C CA . GLY A 1 201 ? 17.214 15.257 -3.422 1.00 62.31 201 GLY A CA 1
ATOM 1618 C C . GLY A 1 201 ? 16.941 14.015 -4.283 1.00 62.31 201 GLY A C 1
ATOM 1619 O O . GLY A 1 201 ? 16.355 13.035 -3.826 1.00 62.31 201 GLY A O 1
ATOM 1620 N N . GLN A 1 202 ? 17.301 14.063 -5.572 1.00 60.31 202 GLN A N 1
ATOM 1621 C CA . GLN A 1 202 ? 16.999 12.974 -6.517 1.00 60.31 202 GLN A CA 1
ATOM 1622 C C . GLN A 1 202 ? 17.852 11.716 -6.307 1.00 60.31 202 GLN A C 1
ATOM 1624 O O . GLN A 1 202 ? 17.403 10.636 -6.681 1.00 60.31 202 GLN A O 1
ATOM 1629 N N . ASP A 1 203 ? 19.029 11.844 -5.692 1.00 62.28 203 ASP A N 1
ATOM 1630 C CA . ASP A 1 203 ? 20.046 10.783 -5.684 1.00 62.28 203 ASP A CA 1
ATOM 1631 C C . ASP A 1 203 ? 19.951 9.832 -4.478 1.00 62.28 203 ASP A C 1
ATOM 1633 O O . ASP A 1 203 ? 20.642 8.820 -4.433 1.00 62.28 203 ASP A O 1
ATOM 1637 N N . ALA A 1 204 ? 19.080 10.121 -3.505 1.00 67.06 204 ALA A N 1
ATOM 1638 C CA . ALA A 1 204 ? 18.944 9.338 -2.272 1.00 67.06 204 ALA A CA 1
ATOM 1639 C C . ALA A 1 204 ? 17.840 8.259 -2.323 1.00 67.06 204 ALA A C 1
ATOM 1641 O O . ALA A 1 204 ? 17.482 7.698 -1.289 1.00 67.06 204 ALA A O 1
ATOM 1642 N N . TYR A 1 205 ? 17.253 7.991 -3.494 1.00 71.44 205 TYR A N 1
ATOM 1643 C CA . TYR A 1 205 ? 16.167 7.021 -3.664 1.00 71.44 205 TYR A CA 1
ATOM 1644 C C . TYR A 1 205 ? 16.548 5.922 -4.670 1.00 71.44 205 TYR A C 1
ATOM 1646 O O . TYR A 1 205 ? 17.076 6.266 -5.729 1.00 71.44 205 TYR A O 1
ATOM 1654 N N . PRO A 1 206 ? 16.204 4.640 -4.422 1.00 80.69 206 PRO A N 1
ATOM 1655 C CA . PRO A 1 206 ? 15.467 4.104 -3.264 1.00 80.69 206 PRO A CA 1
ATOM 1656 C C . PRO A 1 206 ? 16.298 4.056 -1.971 1.00 80.69 206 PRO A C 1
ATOM 1658 O O . PRO A 1 206 ? 17.517 3.912 -2.016 1.00 80.69 206 PRO A O 1
ATOM 1661 N N . LEU A 1 207 ? 15.642 4.163 -0.807 1.00 82.12 207 LEU A N 1
ATOM 1662 C CA . LEU A 1 207 ? 16.316 3.965 0.482 1.00 82.12 207 LEU A CA 1
ATOM 1663 C C . LEU A 1 207 ? 16.466 2.464 0.787 1.00 82.12 207 LEU A C 1
ATOM 1665 O O . LEU A 1 207 ? 15.613 1.669 0.378 1.00 82.12 207 LEU A O 1
ATOM 1669 N N . PRO A 1 208 ? 17.484 2.051 1.566 1.00 83.31 208 PRO A N 1
ATOM 1670 C CA . PRO A 1 208 ? 17.596 0.673 2.036 1.00 83.31 208 PRO A CA 1
ATOM 1671 C C . PRO A 1 208 ? 16.299 0.187 2.713 1.00 83.31 208 PRO A C 1
ATOM 1673 O O . PRO A 1 208 ? 15.766 0.852 3.605 1.00 83.31 208 PRO A O 1
ATOM 1676 N N . GLY A 1 209 ? 15.788 -0.969 2.280 1.00 87.00 209 GLY A N 1
ATOM 1677 C CA . GLY A 1 209 ? 14.524 -1.554 2.756 1.00 87.00 209 GLY A CA 1
ATOM 1678 C C . GLY A 1 209 ? 13.261 -1.087 2.016 1.00 87.00 209 GLY A C 1
ATOM 1679 O O . GLY A 1 209 ? 12.189 -1.648 2.238 1.00 87.00 209 GLY A O 1
ATOM 1680 N N . ASP A 1 210 ? 13.342 -0.105 1.106 1.00 88.62 210 ASP A N 1
ATOM 1681 C CA . ASP A 1 210 ? 12.171 0.317 0.318 1.00 88.62 210 ASP A CA 1
ATOM 1682 C C . ASP A 1 210 ? 11.654 -0.807 -0.589 1.00 88.62 210 ASP A C 1
ATOM 1684 O O . ASP A 1 210 ? 10.443 -1.010 -0.647 1.00 88.62 210 ASP A O 1
ATOM 1688 N N . ALA A 1 211 ? 12.548 -1.571 -1.227 1.00 90.69 211 ALA A N 1
ATOM 1689 C CA . ALA A 1 211 ? 12.170 -2.694 -2.086 1.00 90.69 211 ALA A CA 1
ATOM 1690 C C . ALA A 1 211 ? 11.379 -3.764 -1.314 1.00 90.69 211 ALA A C 1
ATOM 1692 O O . ALA A 1 211 ? 10.330 -4.198 -1.778 1.00 90.69 211 ALA A O 1
ATOM 1693 N N . GLU A 1 212 ? 11.814 -4.127 -0.102 1.00 92.62 212 GLU A N 1
ATOM 1694 C CA . GLU A 1 212 ? 11.116 -5.108 0.740 1.00 92.62 212 GLU A CA 1
ATOM 1695 C C . GLU A 1 212 ? 9.725 -4.612 1.155 1.00 92.62 212 GLU A C 1
ATOM 1697 O O . GLU A 1 212 ? 8.728 -5.315 0.980 1.00 92.62 212 GLU A O 1
ATOM 1702 N N . ARG A 1 213 ? 9.633 -3.370 1.648 1.00 93.06 213 ARG A N 1
ATOM 1703 C CA . ARG A 1 213 ? 8.356 -2.750 2.033 1.00 93.06 213 ARG A CA 1
ATOM 1704 C C . ARG A 1 213 ? 7.375 -2.677 0.866 1.00 93.06 213 ARG A C 1
ATOM 1706 O O . ARG A 1 213 ? 6.182 -2.921 1.036 1.00 93.06 213 ARG A O 1
ATOM 1713 N N . ILE A 1 214 ? 7.876 -2.339 -0.317 1.00 94.38 214 ILE A N 1
ATOM 1714 C CA . ILE A 1 214 ? 7.075 -2.237 -1.534 1.00 94.38 214 ILE A CA 1
ATOM 1715 C C . ILE A 1 214 ? 6.648 -3.613 -2.026 1.00 94.38 214 ILE A C 1
ATOM 1717 O O . ILE A 1 214 ? 5.470 -3.796 -2.318 1.00 94.38 214 ILE A O 1
ATOM 1721 N N . LYS A 1 215 ? 7.557 -4.591 -2.055 1.00 95.69 215 LYS A N 1
ATOM 1722 C CA . LYS A 1 215 ? 7.247 -5.988 -2.386 1.00 95.69 215 LYS A CA 1
ATOM 1723 C C . LYS A 1 215 ? 6.149 -6.533 -1.480 1.00 95.69 215 LYS A C 1
ATOM 1725 O O . LYS A 1 215 ? 5.235 -7.195 -1.961 1.00 95.69 215 LYS A O 1
ATOM 1730 N N . LEU A 1 216 ? 6.192 -6.187 -0.195 1.00 95.94 216 LEU A N 1
ATOM 1731 C CA . LEU A 1 216 ? 5.156 -6.548 0.762 1.00 95.94 216 LEU A CA 1
ATOM 1732 C C . LEU A 1 216 ? 3.821 -5.851 0.468 1.00 95.94 216 LEU A C 1
ATOM 1734 O O . LEU A 1 216 ? 2.792 -6.508 0.423 1.00 95.94 216 LEU A O 1
ATOM 1738 N N . ALA A 1 217 ? 3.799 -4.544 0.201 1.00 96.50 217 ALA A N 1
ATOM 1739 C CA . ALA A 1 217 ? 2.556 -3.878 -0.199 1.00 96.50 217 ALA A CA 1
ATOM 1740 C C . ALA A 1 217 ? 1.967 -4.496 -1.485 1.00 96.50 217 ALA A C 1
ATOM 1742 O O . ALA A 1 217 ? 0.763 -4.743 -1.568 1.00 96.50 217 ALA A O 1
ATOM 1743 N N . LEU A 1 218 ? 2.818 -4.804 -2.467 1.00 96.56 218 LEU A N 1
ATOM 1744 C CA . LEU A 1 218 ? 2.438 -5.474 -3.709 1.00 96.56 218 LEU A CA 1
ATOM 1745 C C . LEU A 1 218 ? 1.907 -6.894 -3.461 1.00 96.56 218 LEU A C 1
ATOM 1747 O O . LEU A 1 218 ? 0.934 -7.283 -4.096 1.00 96.56 218 LEU A O 1
ATOM 1751 N N . SER A 1 219 ? 2.451 -7.661 -2.511 1.00 97.25 219 SER A N 1
ATOM 1752 C CA . SER A 1 219 ? 1.900 -8.988 -2.184 1.00 97.25 219 SER A CA 1
ATOM 1753 C C . SER A 1 219 ? 0.504 -8.921 -1.554 1.00 97.25 219 SER A C 1
ATOM 1755 O O . SER A 1 219 ? -0.211 -9.916 -1.554 1.00 97.25 219 SER A O 1
ATOM 1757 N N . TYR A 1 220 ? 0.105 -7.753 -1.043 1.00 97.25 220 TYR A N 1
ATOM 1758 C CA . TYR A 1 220 ? -1.237 -7.463 -0.530 1.00 97.25 220 TYR A CA 1
ATOM 1759 C C . TYR A 1 220 ? -2.126 -6.722 -1.546 1.00 97.25 220 TYR A C 1
ATOM 1761 O O . TYR A 1 220 ? -3.133 -6.118 -1.179 1.00 97.25 220 TYR A O 1
ATOM 1769 N N . GLY A 1 221 ? -1.781 -6.756 -2.837 1.00 97.12 221 GLY A N 1
ATOM 1770 C CA . GLY A 1 221 ? -2.635 -6.208 -3.891 1.00 97.12 221 GLY A CA 1
ATOM 1771 C C . GLY A 1 221 ? -2.460 -4.710 -4.143 1.00 97.12 221 GLY A C 1
ATOM 1772 O O . GLY A 1 221 ? -3.340 -4.094 -4.748 1.00 97.12 221 GLY A O 1
ATOM 1773 N N . ALA A 1 222 ? -1.366 -4.088 -3.682 1.00 96.31 222 ALA A N 1
ATOM 1774 C CA . ALA A 1 222 ? -1.076 -2.698 -4.031 1.00 96.31 222 ALA A CA 1
ATOM 1775 C C . ALA A 1 222 ? -0.939 -2.533 -5.551 1.00 96.31 222 ALA A C 1
ATOM 1777 O O . ALA A 1 2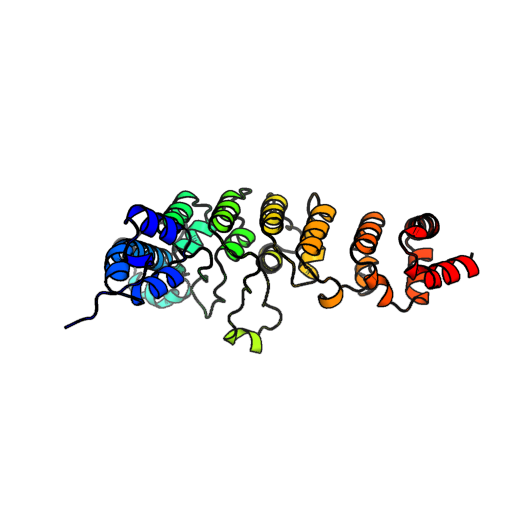22 ? -0.276 -3.330 -6.214 1.00 96.31 222 ALA A O 1
ATOM 1778 N N . ARG A 1 223 ? -1.507 -1.460 -6.096 1.00 94.88 223 ARG A N 1
ATOM 1779 C CA . ARG A 1 223 ? -1.331 -1.063 -7.500 1.00 94.88 223 ARG A CA 1
ATOM 1780 C C . ARG A 1 223 ? -0.832 0.368 -7.587 1.00 94.88 223 ARG A C 1
ATOM 1782 O O . ARG A 1 223 ? -1.082 1.159 -6.684 1.00 94.88 223 ARG A O 1
ATOM 1789 N N . ALA A 1 224 ? -0.154 0.716 -8.673 1.00 92.44 224 ALA A N 1
ATOM 1790 C CA . ALA A 1 224 ? 0.228 2.099 -8.920 1.00 92.44 224 ALA A CA 1
ATOM 1791 C C . ALA A 1 224 ? -0.946 2.875 -9.526 1.00 92.44 224 ALA A C 1
ATOM 1793 O O . ALA A 1 224 ? -1.725 2.338 -10.315 1.00 92.44 224 ALA A O 1
ATOM 1794 N N . SER A 1 225 ? -1.047 4.160 -9.190 1.00 91.06 225 SER A N 1
ATOM 1795 C CA . SER A 1 225 ? -1.965 5.091 -9.851 1.00 91.06 225 SER A CA 1
ATOM 1796 C C . SER A 1 225 ? -1.255 6.255 -10.549 1.00 91.06 225 SER A C 1
ATOM 1798 O O . SER A 1 225 ? -1.936 7.134 -11.072 1.00 91.06 225 SER A O 1
ATOM 1800 N N . HIS A 1 226 ? 0.083 6.279 -10.562 1.00 87.62 226 HIS A N 1
ATOM 1801 C CA . HIS A 1 226 ? 0.900 7.253 -11.299 1.00 87.62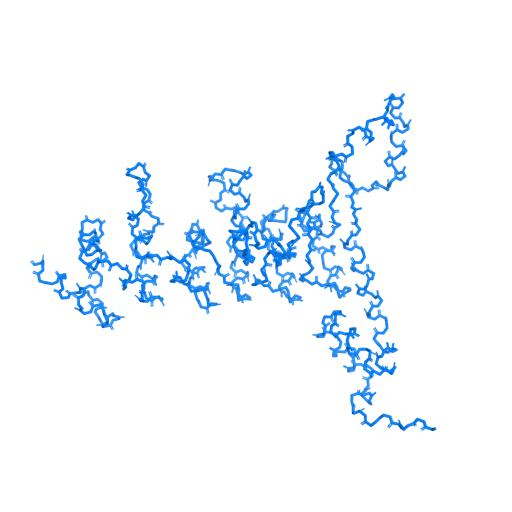 226 HIS A CA 1
ATOM 1802 C C . HIS A 1 226 ? 2.031 6.573 -12.067 1.00 87.62 226 HIS A C 1
ATOM 1804 O O . HIS A 1 226 ? 2.611 5.588 -11.606 1.00 87.62 226 HIS A O 1
ATOM 1810 N N . ASN A 1 227 ? 2.394 7.131 -13.223 1.00 85.06 227 ASN A N 1
ATOM 1811 C CA . ASN A 1 227 ? 3.510 6.628 -14.027 1.00 85.06 227 ASN A CA 1
ATOM 1812 C C . ASN A 1 227 ? 4.860 6.753 -13.300 1.00 85.06 227 ASN A C 1
ATOM 1814 O O . ASN A 1 227 ? 5.726 5.888 -13.457 1.00 85.06 227 ASN A O 1
ATOM 1818 N N . GLU A 1 228 ? 5.052 7.783 -12.466 1.00 83.81 228 GLU A N 1
ATOM 1819 C CA . GLU A 1 228 ? 6.291 7.926 -11.702 1.00 83.81 228 GLU A CA 1
ATOM 1820 C C . GLU A 1 228 ? 6.497 6.784 -10.704 1.00 83.81 228 GLU A C 1
ATOM 1822 O O . GLU A 1 228 ? 7.642 6.478 -10.367 1.00 83.81 228 GLU A O 1
ATOM 1827 N N . SER A 1 229 ? 5.427 6.132 -10.251 1.00 88.38 229 SER A N 1
ATOM 1828 C CA . SER A 1 229 ? 5.505 4.977 -9.357 1.00 88.38 229 SER A CA 1
ATOM 1829 C C . SER A 1 229 ? 6.129 3.785 -10.074 1.00 88.38 229 SER A C 1
ATOM 1831 O O . SER A 1 229 ? 7.094 3.222 -9.568 1.00 88.38 229 SER A O 1
ATOM 1833 N N . ILE A 1 230 ? 5.689 3.484 -11.300 1.00 88.75 230 ILE A N 1
ATOM 1834 C CA . ILE A 1 230 ? 6.266 2.414 -12.133 1.00 88.75 230 ILE A CA 1
ATOM 1835 C C . ILE A 1 230 ? 7.744 2.665 -12.418 1.00 88.75 230 ILE A C 1
ATOM 1837 O O . ILE A 1 230 ? 8.578 1.782 -12.222 1.00 88.75 230 ILE A O 1
ATOM 1841 N N . ARG A 1 231 ? 8.103 3.902 -12.778 1.00 84.81 231 ARG A N 1
ATOM 1842 C CA . ARG A 1 231 ? 9.513 4.268 -12.966 1.00 84.81 231 ARG A CA 1
ATOM 1843 C C . ARG A 1 231 ? 10.336 4.064 -11.693 1.00 84.81 231 ARG A C 1
ATOM 1845 O O . ARG A 1 231 ? 11.525 3.794 -11.773 1.00 84.81 231 ARG A O 1
ATOM 1852 N N . SER A 1 232 ? 9.732 4.253 -10.521 1.00 85.69 232 SER A N 1
ATOM 1853 C CA . SER A 1 232 ? 10.407 4.045 -9.238 1.00 85.69 232 SER A CA 1
ATOM 1854 C C . SER A 1 232 ? 10.635 2.580 -8.931 1.00 85.69 232 SER A C 1
ATOM 1856 O O . SER A 1 232 ? 11.705 2.251 -8.436 1.00 85.69 232 SER A O 1
ATOM 1858 N N . LEU A 1 233 ? 9.657 1.727 -9.235 1.00 89.94 233 LEU A N 1
ATOM 1859 C CA . LEU A 1 233 ? 9.784 0.286 -9.057 1.00 89.94 233 LEU A CA 1
ATOM 1860 C C . LEU A 1 233 ? 10.971 -0.256 -9.851 1.00 89.94 233 LEU A C 1
ATOM 1862 O O . LEU A 1 233 ? 11.817 -0.929 -9.283 1.00 89.94 233 LEU A O 1
ATOM 1866 N N . TYR A 1 234 ? 11.114 0.138 -11.117 1.00 85.56 234 TYR A N 1
ATOM 1867 C CA . TYR A 1 234 ? 12.251 -0.280 -11.944 1.00 85.56 234 TYR A CA 1
ATOM 1868 C C . TYR A 1 234 ? 13.625 0.162 -11.433 1.00 85.56 234 TYR A C 1
ATOM 1870 O O . TYR A 1 234 ? 14.627 -0.454 -11.781 1.00 85.56 234 TYR A O 1
ATOM 1878 N N . GLN A 1 235 ? 13.688 1.229 -10.634 1.00 84.06 235 GLN A N 1
ATOM 1879 C CA . GLN A 1 235 ? 14.936 1.727 -10.045 1.00 84.06 235 GLN A CA 1
ATOM 1880 C C . GLN A 1 235 ? 15.343 0.958 -8.777 1.00 84.06 235 GLN A C 1
ATOM 1882 O O . GLN A 1 235 ? 16.387 1.257 -8.200 1.00 84.06 235 GLN A O 1
ATOM 1887 N N . 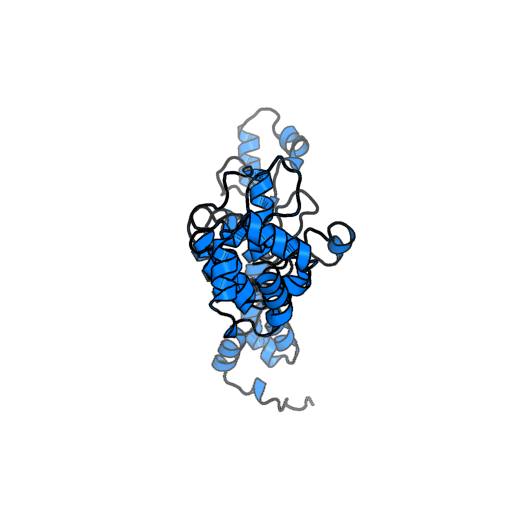MET A 1 236 ? 14.521 0.013 -8.318 1.00 88.12 236 MET A N 1
ATOM 1888 C CA . MET A 1 236 ? 14.786 -0.818 -7.145 1.00 88.12 236 MET A CA 1
ATOM 1889 C C . MET A 1 236 ? 15.451 -2.137 -7.521 1.00 88.12 236 MET A C 1
ATOM 1891 O O . MET A 1 236 ? 15.399 -2.589 -8.665 1.00 88.12 236 MET A O 1
ATOM 1895 N N . GLU A 1 237 ? 16.033 -2.776 -6.510 1.00 87.75 237 GLU A N 1
ATOM 1896 C CA . GLU A 1 237 ? 16.353 -4.200 -6.560 1.00 87.75 237 GLU A CA 1
ATOM 1897 C C . GLU A 1 237 ? 15.082 -4.998 -6.900 1.00 87.75 237 GLU A C 1
ATOM 1899 O O . GLU A 1 237 ? 14.000 -4.689 -6.395 1.00 87.75 237 GLU A O 1
ATOM 1904 N N . ASP A 1 238 ? 15.201 -5.970 -7.806 1.00 88.19 238 ASP A N 1
ATOM 1905 C CA . ASP A 1 238 ? 14.084 -6.729 -8.388 1.00 88.19 238 ASP A CA 1
ATOM 1906 C C . ASP A 1 238 ? 13.022 -5.880 -9.118 1.00 88.19 238 ASP A C 1
ATOM 1908 O O . ASP A 1 238 ? 11.858 -6.276 -9.217 1.00 88.19 238 ASP A O 1
ATOM 1912 N N . GLY A 1 239 ? 13.390 -4.710 -9.649 1.00 87.50 239 GLY A N 1
ATOM 1913 C CA . GLY A 1 239 ? 12.427 -3.748 -10.188 1.00 87.50 239 GLY A CA 1
ATOM 1914 C C . GLY A 1 239 ? 11.456 -4.292 -11.246 1.00 87.50 239 GLY A C 1
ATOM 1915 O O . GLY A 1 239 ? 10.276 -3.940 -11.217 1.00 87.50 239 GLY A O 1
ATOM 1916 N N . SER A 1 240 ? 11.902 -5.200 -12.123 1.00 85.12 240 SER A N 1
ATOM 1917 C CA . SER A 1 240 ? 11.027 -5.891 -13.084 1.00 85.12 240 SER A CA 1
ATOM 1918 C C . SER A 1 240 ? 9.951 -6.730 -12.399 1.00 85.12 240 SER A C 1
ATOM 1920 O O . SER A 1 240 ? 8.768 -6.615 -12.721 1.00 85.12 240 SER A O 1
ATOM 1922 N N . THR A 1 241 ? 10.340 -7.502 -11.384 1.00 89.44 241 THR A N 1
ATOM 1923 C CA . THR A 1 241 ? 9.421 -8.307 -10.570 1.00 89.44 241 THR A CA 1
ATOM 1924 C C . THR A 1 241 ? 8.402 -7.417 -9.861 1.00 89.44 241 THR A C 1
ATOM 1926 O O . THR A 1 241 ? 7.214 -7.731 -9.840 1.00 89.44 241 THR A O 1
ATOM 1929 N N . LEU A 1 242 ? 8.830 -6.278 -9.309 1.00 92.69 242 LEU A N 1
ATOM 1930 C CA . LEU A 1 242 ? 7.919 -5.356 -8.627 1.00 92.69 242 LEU A CA 1
ATOM 1931 C C . LEU A 1 242 ? 6.883 -4.754 -9.588 1.00 92.69 242 LEU A C 1
ATOM 1933 O O . LEU A 1 242 ? 5.711 -4.620 -9.233 1.00 92.69 242 LEU A O 1
ATOM 1937 N N . VAL A 1 243 ? 7.286 -4.414 -10.814 1.00 90.62 243 VAL A N 1
ATOM 1938 C CA . VAL A 1 243 ? 6.355 -3.904 -11.829 1.00 90.62 243 VAL A CA 1
ATOM 1939 C C . VAL A 1 243 ? 5.401 -4.984 -12.306 1.00 90.62 243 VAL A C 1
ATOM 1941 O O . VAL A 1 243 ? 4.201 -4.724 -12.381 1.00 90.62 243 VAL A O 1
ATOM 1944 N N . TYR A 1 244 ? 5.899 -6.199 -12.538 1.00 88.62 244 TYR A N 1
ATOM 1945 C CA . TYR A 1 244 ? 5.062 -7.357 -12.833 1.00 88.62 244 TYR A CA 1
ATOM 1946 C C . TYR A 1 244 ? 3.963 -7.526 -11.775 1.00 88.62 244 TYR A C 1
ATOM 1948 O O . TYR A 1 244 ? 2.780 -7.569 -12.112 1.00 88.62 244 TYR A O 1
ATOM 1956 N N . MET A 1 245 ? 4.327 -7.521 -10.487 1.00 94.06 245 MET A N 1
ATOM 1957 C CA . MET A 1 245 ? 3.356 -7.620 -9.392 1.00 94.06 245 MET A CA 1
ATOM 1958 C C . MET A 1 245 ? 2.329 -6.478 -9.427 1.00 94.06 245 MET A C 1
ATOM 1960 O O . MET A 1 245 ? 1.137 -6.717 -9.252 1.00 94.06 245 MET A O 1
ATOM 1964 N N . ALA A 1 246 ? 2.763 -5.240 -9.685 1.00 94.12 246 ALA A N 1
ATOM 1965 C CA . ALA A 1 246 ? 1.858 -4.094 -9.767 1.00 94.12 246 ALA A CA 1
ATOM 1966 C C . ALA A 1 246 ? 0.838 -4.243 -10.909 1.00 94.12 246 ALA A C 1
ATOM 1968 O O . ALA A 1 246 ? -0.339 -3.921 -10.721 1.00 94.12 246 ALA A O 1
ATOM 1969 N N . VAL A 1 247 ? 1.268 -4.728 -12.078 1.00 90.56 247 VAL A N 1
ATOM 1970 C CA . VAL A 1 247 ? 0.394 -4.985 -13.235 1.00 90.56 247 VAL A CA 1
ATOM 1971 C C . VAL A 1 247 ? -0.594 -6.108 -12.928 1.00 90.56 247 VAL A C 1
ATOM 1973 O O . VAL A 1 247 ? -1.792 -5.923 -13.132 1.00 90.56 247 VAL A O 1
ATOM 1976 N N . VAL A 1 248 ? -0.134 -7.218 -12.338 1.00 89.94 248 VAL A N 1
ATOM 1977 C CA . VAL A 1 248 ? -1.001 -8.327 -11.891 1.00 89.94 248 VAL A CA 1
ATOM 1978 C C . VAL A 1 248 ? -2.061 -7.851 -10.890 1.00 89.94 248 VAL A C 1
ATOM 1980 O O . VAL A 1 248 ? -3.210 -8.281 -10.953 1.00 89.94 248 VAL A O 1
ATOM 1983 N N . ASN A 1 249 ? -1.722 -6.888 -10.031 1.00 94.44 249 ASN A N 1
ATOM 1984 C CA . ASN A 1 249 ? -2.659 -6.253 -9.098 1.00 94.44 249 ASN A CA 1
ATOM 1985 C C . ASN A 1 249 ? -3.622 -5.241 -9.756 1.00 94.44 249 ASN A C 1
ATOM 1987 O O . ASN A 1 249 ? -4.362 -4.533 -9.065 1.00 94.44 249 ASN A O 1
ATOM 1991 N N . GLY A 1 250 ? -3.628 -5.142 -11.086 1.00 92.88 250 GLY A N 1
ATOM 1992 C CA . GLY A 1 250 ? -4.534 -4.283 -11.843 1.00 92.88 250 GLY A CA 1
ATOM 1993 C C . GLY A 1 250 ? -4.041 -2.847 -12.009 1.00 92.88 250 GLY A C 1
ATOM 1994 O O . GLY A 1 250 ? -4.862 -1.927 -12.078 1.00 92.88 250 GLY A O 1
ATOM 1995 N N . THR A 1 251 ? -2.723 -2.628 -12.045 1.00 91.88 251 THR A N 1
ATOM 1996 C CA . THR A 1 251 ? -2.171 -1.361 -12.545 1.00 91.88 251 THR A CA 1
ATOM 1997 C C . THR A 1 251 ? -2.361 -1.281 -14.057 1.00 91.88 251 THR A C 1
ATOM 1999 O O . THR A 1 251 ? -1.774 -2.062 -14.798 1.00 91.88 251 THR A O 1
ATOM 2002 N N . ASP A 1 252 ? -3.129 -0.296 -14.519 1.00 89.44 252 ASP A N 1
ATOM 2003 C CA . ASP A 1 252 ? -3.339 -0.033 -15.944 1.00 89.44 252 ASP A CA 1
ATOM 2004 C C . ASP A 1 252 ? -2.277 0.944 -16.470 1.00 89.44 252 ASP A C 1
ATOM 2006 O O . ASP A 1 252 ? -2.427 2.163 -16.362 1.00 89.44 252 ASP A O 1
ATOM 2010 N N . LEU A 1 253 ? -1.196 0.410 -17.045 1.00 85.88 253 LEU A N 1
ATOM 2011 C CA . LEU A 1 253 ? -0.092 1.211 -17.589 1.00 85.88 253 LEU A CA 1
ATOM 2012 C C . LEU A 1 253 ? -0.569 2.221 -18.648 1.00 85.88 253 LEU A C 1
ATOM 2014 O O . LEU A 1 253 ? -0.087 3.353 -18.687 1.00 85.88 253 LEU A O 1
ATOM 2018 N N . MET A 1 254 ? -1.566 1.862 -19.457 1.00 81.94 254 MET A N 1
ATOM 2019 C CA . MET A 1 254 ? -2.111 2.737 -20.497 1.00 81.94 254 MET A CA 1
ATOM 2020 C C . MET A 1 254 ? -2.830 3.938 -19.880 1.00 81.94 254 MET A C 1
ATOM 2022 O O . MET A 1 254 ? -2.630 5.078 -20.307 1.00 81.94 254 MET A O 1
ATOM 2026 N N . HIS A 1 255 ? -3.631 3.705 -18.837 1.00 85.00 255 HIS A N 1
ATOM 2027 C CA . HIS A 1 255 ? -4.321 4.773 -18.112 1.00 85.00 255 HIS A CA 1
ATOM 2028 C C . HIS A 1 255 ? -3.357 5.710 -17.377 1.00 85.00 255 HIS A C 1
ATOM 2030 O O . HIS A 1 255 ? -3.631 6.905 -17.256 1.00 85.00 255 HIS A O 1
ATOM 2036 N N . LEU A 1 256 ? -2.203 5.198 -16.940 1.00 84.19 256 LEU A N 1
ATOM 2037 C CA . LEU A 1 256 ? -1.136 6.017 -16.360 1.00 84.19 256 LEU A CA 1
ATOM 2038 C C . LEU A 1 256 ? -0.451 6.936 -17.382 1.00 84.19 256 LEU A C 1
ATOM 2040 O O . LEU A 1 256 ? 0.434 7.707 -17.011 1.00 84.19 256 LEU A O 1
ATOM 2044 N N . GLY A 1 257 ? -0.849 6.873 -18.656 1.00 78.12 257 GLY A N 1
ATOM 2045 C CA . GLY A 1 257 ? -0.209 7.612 -19.735 1.00 78.12 257 GLY A CA 1
ATOM 2046 C C . GLY A 1 257 ? 1.180 7.073 -20.052 1.00 78.12 257 GLY A C 1
ATOM 2047 O O . GLY A 1 257 ? 1.981 7.805 -20.622 1.00 78.12 257 GLY A O 1
ATOM 2048 N N . PHE A 1 258 ? 1.466 5.824 -19.669 1.00 74.12 258 PHE A N 1
ATOM 2049 C CA . PHE A 1 258 ? 2.699 5.142 -20.021 1.00 74.12 258 PHE A CA 1
ATOM 2050 C C . PHE A 1 258 ? 2.640 4.829 -21.514 1.00 74.12 258 PHE A C 1
ATOM 2052 O O . PHE A 1 258 ? 1.976 3.894 -21.957 1.00 74.12 258 PHE A O 1
ATOM 2059 N N . GLY A 1 259 ? 3.262 5.686 -22.315 1.00 69.38 259 GLY A N 1
ATOM 2060 C CA . GLY A 1 259 ? 3.338 5.490 -23.750 1.00 69.38 259 GLY A CA 1
ATOM 2061 C C . GLY A 1 259 ? 4.558 4.660 -24.122 1.00 69.38 259 GLY A C 1
ATOM 2062 O O . GLY A 1 259 ? 5.560 4.627 -23.408 1.00 69.38 259 GLY A O 1
ATOM 2063 N N . TRP A 1 260 ? 4.535 4.091 -25.328 1.00 66.81 260 TRP A N 1
ATOM 2064 C CA . TRP A 1 260 ? 5.727 3.520 -25.964 1.00 66.81 260 TRP A CA 1
ATOM 2065 C C . TRP A 1 260 ? 6.959 4.432 -25.852 1.00 66.81 260 TRP A C 1
ATOM 2067 O O . TRP A 1 260 ? 8.082 3.988 -25.641 1.00 66.81 260 TRP A O 1
ATOM 2077 N N . TYR A 1 261 ? 6.747 5.740 -25.965 1.00 70.44 261 TYR A N 1
ATOM 2078 C CA . TYR A 1 261 ? 7.810 6.728 -25.900 1.00 70.44 261 TYR A CA 1
ATOM 2079 C C . TYR A 1 261 ? 8.468 6.843 -24.515 1.00 70.44 261 TYR A C 1
ATOM 2081 O O . TYR A 1 261 ? 9.651 7.171 -24.456 1.00 70.44 261 TYR A O 1
ATOM 2089 N N . ASP A 1 262 ? 7.754 6.547 -23.427 1.00 70.69 262 ASP A N 1
ATOM 2090 C CA . ASP A 1 262 ? 8.323 6.518 -22.074 1.00 70.69 262 ASP A CA 1
ATOM 2091 C C . ASP A 1 262 ? 9.209 5.284 -21.874 1.00 70.69 262 ASP A C 1
ATOM 2093 O O . ASP A 1 262 ? 10.252 5.381 -21.230 1.00 70.69 262 ASP A O 1
ATOM 2097 N N . LEU A 1 263 ? 8.846 4.154 -22.497 1.00 67.94 263 LEU A N 1
ATOM 2098 C CA . LEU A 1 263 ? 9.637 2.917 -22.495 1.00 67.94 263 LEU A CA 1
ATOM 2099 C C . LEU A 1 263 ? 10.995 3.104 -23.171 1.00 67.94 263 LEU A C 1
ATOM 2101 O O . LEU A 1 263 ? 12.032 2.670 -22.672 1.00 67.94 263 LEU A O 1
ATOM 2105 N N . VAL A 1 264 ? 11.001 3.775 -24.321 1.00 66.75 264 VAL A N 1
ATOM 2106 C CA . VAL A 1 264 ? 12.218 3.904 -25.128 1.00 66.75 264 VAL A CA 1
ATOM 2107 C C . VAL A 1 264 ? 12.963 5.225 -24.920 1.00 66.75 264 VAL A C 1
ATOM 2109 O O . VAL A 1 264 ? 14.054 5.373 -25.459 1.00 66.75 264 VAL A O 1
ATOM 2112 N N . GLY A 1 265 ? 12.434 6.156 -24.114 1.00 63.81 265 GLY A N 1
ATOM 2113 C CA . GLY A 1 265 ? 13.099 7.421 -23.766 1.00 63.81 265 GLY A CA 1
ATOM 2114 C C . GLY A 1 265 ? 12.986 8.518 -24.833 1.00 63.81 265 GLY A C 1
ATOM 2115 O O . GLY A 1 265 ? 13.945 9.239 -25.092 1.00 63.81 265 GLY A O 1
ATOM 2116 N N . LEU A 1 266 ? 11.829 8.635 -25.487 1.00 60.66 266 LEU A N 1
ATOM 2117 C CA . LEU A 1 266 ? 11.613 9.517 -26.640 1.00 60.66 266 LEU A CA 1
ATOM 2118 C C . LEU A 1 266 ? 11.025 10.908 -26.307 1.00 60.66 266 LEU A C 1
ATOM 2120 O O . LEU A 1 266 ? 11.045 11.773 -27.184 1.00 60.66 266 LEU A O 1
ATOM 2124 N N . PHE A 1 267 ? 10.533 11.164 -25.085 1.00 51.00 267 PHE A N 1
ATOM 2125 C CA . PHE A 1 267 ? 9.989 12.476 -24.684 1.00 51.00 267 PHE A CA 1
ATOM 2126 C C . PHE A 1 267 ? 10.823 13.160 -23.590 1.00 51.00 267 PHE A C 1
ATOM 2128 O O . PHE A 1 267 ? 10.777 12.794 -22.421 1.00 51.00 267 PHE A O 1
ATOM 2135 N N . GLY A 1 268 ? 11.542 14.218 -23.971 1.00 47.03 268 GLY A N 1
ATOM 2136 C CA . GLY A 1 268 ? 12.268 15.103 -23.056 1.00 47.03 268 GLY A CA 1
ATOM 2137 C C . GLY A 1 268 ? 13.539 15.640 -23.704 1.00 47.03 268 GLY A C 1
ATOM 2138 O O . GLY A 1 268 ? 14.135 14.965 -24.530 1.00 47.03 268 GLY A O 1
ATOM 2139 N N . ARG A 1 269 ? 13.912 16.888 -23.399 1.00 44.19 269 ARG A N 1
ATOM 2140 C CA . ARG A 1 269 ? 15.011 17.635 -24.040 1.00 44.19 269 ARG A CA 1
ATOM 2141 C C . ARG A 1 269 ? 16.277 16.775 -24.244 1.00 44.19 269 ARG A C 1
ATOM 2143 O O . ARG A 1 269 ? 16.636 16.039 -23.330 1.00 44.19 269 ARG A O 1
ATOM 2150 N N . PRO A 1 270 ? 17.014 16.946 -25.361 1.00 43.69 270 PRO A N 1
ATOM 2151 C CA . PRO A 1 270 ? 18.215 16.168 -25.716 1.00 43.69 270 PRO A CA 1
ATOM 2152 C C . PRO A 1 270 ? 19.392 16.268 -24.724 1.00 43.69 270 PRO A C 1
ATOM 2154 O O . PRO A 1 270 ? 20.471 15.756 -24.997 1.00 43.69 270 PRO A O 1
ATOM 2157 N N . THR A 1 271 ? 19.208 16.929 -23.585 1.00 46.56 271 THR A N 1
ATOM 2158 C CA . THR A 1 271 ? 20.223 17.128 -22.552 1.00 46.56 271 THR A CA 1
ATOM 2159 C C . THR A 1 271 ? 20.163 16.099 -21.425 1.00 46.56 271 THR A C 1
ATOM 2161 O O . THR A 1 271 ? 21.135 16.006 -20.687 1.00 46.56 271 THR A O 1
ATOM 2164 N N . ASP A 1 272 ? 19.074 15.334 -21.274 1.00 49.34 272 ASP A N 1
ATOM 2165 C CA . ASP A 1 272 ? 18.968 14.317 -20.216 1.00 49.34 272 ASP A CA 1
ATOM 2166 C C . ASP A 1 272 ? 18.942 12.913 -20.839 1.00 49.34 272 ASP A C 1
ATOM 2168 O O . ASP A 1 272 ? 17.905 12.312 -21.106 1.00 49.34 272 ASP A O 1
ATOM 2172 N N . SER A 1 273 ? 20.136 12.425 -21.163 1.00 47.94 273 SER A N 1
ATOM 2173 C CA . SER A 1 273 ? 20.452 11.223 -21.949 1.00 47.94 273 SER A CA 1
ATOM 2174 C C . SER A 1 273 ? 20.154 9.885 -21.255 1.00 47.94 273 SER A C 1
ATOM 2176 O O . SER A 1 273 ? 20.654 8.840 -21.673 1.00 47.94 273 SER A O 1
ATOM 2178 N N . ARG A 1 274 ? 19.342 9.872 -20.196 1.00 58.94 274 ARG A N 1
ATOM 2179 C CA . ARG A 1 274 ? 19.052 8.647 -19.446 1.00 58.94 274 ARG A CA 1
ATOM 2180 C C . ARG A 1 274 ? 17.873 7.918 -20.068 1.00 58.94 274 ARG A C 1
ATOM 2182 O O . ARG A 1 274 ? 16.718 8.176 -19.732 1.00 58.94 274 ARG A O 1
ATOM 2189 N N . ILE A 1 275 ? 18.198 6.986 -20.960 1.00 62.91 275 ILE A N 1
ATOM 2190 C CA . ILE A 1 275 ? 17.300 5.908 -21.365 1.00 62.91 275 ILE A CA 1
ATOM 2191 C C . ILE A 1 275 ? 16.751 5.258 -20.077 1.00 62.91 275 ILE A C 1
ATOM 2193 O O . ILE A 1 275 ? 17.543 4.741 -19.290 1.00 62.91 275 ILE A O 1
ATOM 2197 N N . PRO A 1 276 ? 15.436 5.332 -19.803 1.00 66.50 276 PRO A N 1
ATOM 2198 C CA . PRO A 1 276 ? 14.913 4.987 -18.483 1.00 66.50 276 PRO A CA 1
ATOM 2199 C C . PRO A 1 276 ? 14.812 3.477 -18.227 1.00 66.50 276 PRO A C 1
ATOM 2201 O O . PRO A 1 276 ? 14.732 3.100 -17.062 1.00 66.50 276 PRO A O 1
ATOM 2204 N N . TYR A 1 277 ? 14.835 2.649 -19.279 1.00 74.38 277 TYR A N 1
ATOM 2205 C CA . TYR A 1 277 ? 14.669 1.192 -19.198 1.00 74.38 277 TYR A CA 1
ATOM 2206 C C . TYR A 1 277 ? 15.673 0.452 -20.087 1.00 74.38 277 TYR A C 1
ATOM 2208 O O . TYR A 1 277 ? 15.981 0.933 -21.180 1.00 74.38 277 TYR A O 1
ATOM 2216 N N . THR A 1 278 ? 16.154 -0.718 -19.665 1.00 79.25 278 THR A N 1
ATOM 2217 C CA . THR A 1 278 ? 17.000 -1.598 -20.501 1.00 79.25 278 THR A CA 1
ATOM 2218 C C . THR A 1 278 ? 16.192 -2.233 -21.637 1.00 79.25 278 THR A C 1
ATOM 2220 O O . THR A 1 278 ? 14.980 -2.033 -21.722 1.00 79.25 278 THR A O 1
ATOM 2223 N N . ASP A 1 279 ? 16.837 -2.927 -22.578 1.00 76.06 279 ASP A N 1
ATOM 2224 C CA . ASP A 1 279 ? 16.117 -3.614 -23.665 1.00 76.06 279 ASP A CA 1
ATOM 2225 C C . ASP A 1 279 ? 15.242 -4.746 -23.103 1.00 76.06 279 ASP A C 1
ATOM 2227 O O . ASP A 1 279 ? 14.091 -4.888 -23.508 1.00 76.06 279 ASP A O 1
ATOM 2231 N N . GLU A 1 280 ? 15.741 -5.469 -22.102 1.00 77.75 280 GLU A N 1
ATOM 2232 C CA . GLU A 1 280 ? 15.052 -6.566 -21.416 1.00 77.75 280 GLU A CA 1
ATOM 2233 C C . GLU A 1 280 ? 13.799 -6.072 -20.686 1.00 77.75 280 GLU A C 1
ATOM 2235 O O . GLU A 1 280 ? 12.722 -6.632 -20.863 1.00 77.75 280 GLU A O 1
ATOM 2240 N N . GLN A 1 281 ? 13.900 -4.959 -19.952 1.00 77.38 281 GLN A N 1
ATOM 2241 C CA . GLN A 1 281 ? 12.756 -4.364 -19.248 1.00 77.38 281 GLN A CA 1
ATOM 2242 C C . GLN A 1 281 ? 11.639 -3.937 -20.208 1.00 77.38 281 GLN A C 1
ATOM 2244 O O . GLN A 1 281 ? 10.457 -4.023 -19.880 1.00 77.38 281 GLN A O 1
ATOM 2249 N N . VAL A 1 282 ? 12.002 -3.467 -21.406 1.00 76.50 282 VAL A N 1
ATOM 2250 C CA . VAL A 1 282 ? 11.019 -3.118 -22.437 1.00 76.50 282 VAL A CA 1
ATOM 2251 C C . VAL A 1 282 ? 10.342 -4.375 -22.983 1.00 76.50 282 VAL A C 1
ATOM 2253 O O . VAL A 1 282 ? 9.132 -4.345 -23.186 1.00 76.50 282 VAL A O 1
ATOM 2256 N N . ILE A 1 283 ? 11.079 -5.471 -23.188 1.00 76.81 283 ILE A N 1
ATOM 2257 C CA . ILE A 1 283 ? 10.508 -6.757 -23.627 1.00 76.81 283 ILE A CA 1
ATOM 2258 C C . ILE A 1 283 ? 9.503 -7.267 -22.596 1.00 76.81 283 ILE A C 1
ATOM 2260 O O . ILE A 1 283 ? 8.357 -7.521 -22.950 1.00 76.81 283 ILE A O 1
ATOM 2264 N N . GLU A 1 284 ? 9.892 -7.326 -21.324 1.00 77.75 284 GLU A N 1
ATOM 2265 C CA . GLU A 1 284 ? 9.025 -7.790 -20.234 1.00 77.75 284 GLU A CA 1
ATOM 2266 C C . GLU A 1 284 ? 7.716 -6.984 -20.155 1.00 77.75 284 GLU A C 1
ATOM 2268 O O . GLU A 1 284 ? 6.630 -7.544 -20.024 1.00 77.75 284 GLU A O 1
ATOM 2273 N N . LEU A 1 285 ? 7.786 -5.654 -20.286 1.00 77.56 285 LEU A N 1
ATOM 2274 C CA . LEU A 1 285 ? 6.592 -4.800 -20.279 1.00 77.56 285 LEU A CA 1
ATOM 2275 C C . LEU A 1 285 ? 5.681 -5.041 -21.476 1.00 77.56 285 LEU A C 1
ATOM 2277 O O . LEU A 1 285 ? 4.463 -4.943 -21.345 1.00 77.56 285 LEU A O 1
ATOM 2281 N N . LEU A 1 286 ? 6.262 -5.336 -22.636 1.00 74.25 286 LEU A N 1
ATOM 2282 C CA . LEU A 1 286 ? 5.504 -5.666 -23.834 1.00 74.25 286 LEU A CA 1
ATOM 2283 C C . LEU A 1 286 ? 4.839 -7.034 -23.755 1.00 74.25 286 LEU A C 1
ATOM 2285 O O . LEU A 1 286 ? 3.756 -7.203 -24.313 1.00 74.25 286 LEU A O 1
ATOM 2289 N N . GLU A 1 287 ? 5.465 -7.991 -23.078 1.00 77.62 287 GLU A N 1
ATOM 2290 C CA . GLU A 1 287 ? 4.846 -9.282 -22.780 1.00 77.62 287 GLU A CA 1
ATOM 2291 C C . GLU A 1 287 ? 3.667 -9.117 -21.813 1.00 77.62 287 GLU A C 1
ATOM 2293 O O . GLU A 1 287 ? 2.634 -9.762 -21.989 1.00 77.62 287 GLU A O 1
ATOM 2298 N N . LEU A 1 288 ? 3.789 -8.215 -20.833 1.00 75.25 288 LEU A N 1
ATOM 2299 C CA . LEU A 1 288 ? 2.742 -7.950 -19.844 1.00 75.25 288 LEU A CA 1
ATOM 2300 C C . LEU A 1 288 ? 1.558 -7.160 -20.396 1.00 75.25 288 LEU A C 1
ATOM 2302 O O . LEU A 1 288 ? 0.411 -7.547 -20.185 1.00 75.25 288 LEU A O 1
ATOM 2306 N N . GLU A 1 289 ? 1.825 -6.051 -21.084 1.00 76.19 289 GLU A N 1
ATOM 2307 C CA . GLU A 1 289 ? 0.795 -5.174 -21.639 1.00 76.19 289 GLU A CA 1
ATOM 2308 C C . GLU A 1 289 ? 1.099 -4.887 -23.115 1.00 76.19 289 GLU A C 1
ATOM 2310 O O . GLU A 1 289 ? 1.607 -3.815 -23.474 1.00 76.19 289 GLU A O 1
ATOM 2315 N N . PRO A 1 290 ? 0.742 -5.819 -24.015 1.00 75.06 290 PRO A N 1
ATOM 2316 C CA . PRO A 1 290 ? 1.065 -5.686 -25.428 1.00 75.06 290 PRO A CA 1
ATOM 2317 C C . PRO A 1 290 ? 0.500 -4.391 -26.032 1.00 75.06 290 PRO A C 1
ATOM 2319 O O . PRO A 1 290 ? 1.136 -3.736 -26.850 1.00 75.06 290 PRO A O 1
ATOM 2322 N N . LYS A 1 291 ? -0.651 -3.907 -25.552 1.00 75.31 291 LYS A N 1
ATOM 2323 C CA . LYS A 1 291 ? -1.322 -2.698 -26.067 1.00 75.31 291 LYS A CA 1
ATOM 2324 C C . LYS A 1 291 ? -0.458 -1.425 -26.060 1.00 75.31 291 LYS A C 1
ATOM 2326 O O . LYS A 1 291 ? -0.770 -0.503 -26.817 1.00 75.31 291 LYS A O 1
ATOM 2331 N N . LEU A 1 292 ? 0.637 -1.378 -25.292 1.00 70.12 292 LEU A N 1
ATOM 2332 C CA . LEU A 1 292 ? 1.554 -0.233 -25.208 1.00 70.12 292 LEU A CA 1
ATOM 2333 C C . LEU A 1 292 ? 2.146 0.203 -26.564 1.00 70.12 292 LEU A C 1
ATOM 2335 O O . LEU A 1 292 ? 2.412 1.391 -26.757 1.00 70.12 292 LEU A O 1
ATOM 2339 N N . ILE A 1 293 ? 2.312 -0.704 -27.536 1.00 66.00 293 ILE A N 1
ATOM 2340 C CA . ILE A 1 293 ? 2.871 -0.353 -28.864 1.00 66.00 293 ILE A CA 1
ATOM 2341 C C . ILE A 1 293 ? 1.842 0.370 -29.739 1.00 66.00 293 ILE A C 1
ATOM 2343 O O . ILE A 1 293 ? 2.213 1.204 -30.567 1.00 66.00 293 ILE A O 1
ATOM 2347 N N . GLY A 1 294 ? 0.546 0.107 -29.535 1.00 64.12 294 GLY A N 1
ATOM 2348 C CA . GLY A 1 294 ? -0.535 0.698 -30.330 1.00 64.12 294 GLY A CA 1
ATOM 2349 C C . GLY A 1 294 ? -0.655 2.223 -30.196 1.00 64.12 294 GLY A C 1
ATOM 2350 O O . GLY A 1 294 ? -1.293 2.858 -31.031 1.00 64.12 294 GLY A O 1
ATOM 2351 N N . LEU A 1 295 ? -0.026 2.823 -29.178 1.00 57.06 295 LEU A N 1
ATOM 2352 C CA . LEU A 1 295 ? -0.054 4.267 -28.914 1.00 57.06 295 LEU A CA 1
ATOM 2353 C C . LEU A 1 295 ? 1.010 5.077 -29.671 1.00 57.06 295 LEU A C 1
ATOM 2355 O O . LEU A 1 295 ? 0.974 6.309 -29.643 1.00 57.06 295 LEU A O 1
ATOM 2359 N N . ALA A 1 296 ? 1.970 4.430 -30.336 1.00 59.34 296 ALA A N 1
ATOM 2360 C CA . ALA A 1 296 ? 2.979 5.126 -31.127 1.00 59.34 296 ALA A CA 1
ATOM 2361 C C . ALA A 1 296 ? 2.579 5.217 -32.600 1.00 59.34 296 ALA A C 1
ATOM 2363 O O . ALA A 1 296 ? 1.963 4.309 -33.145 1.00 59.34 296 ALA A O 1
ATOM 2364 N N . SER A 1 297 ? 3.043 6.265 -33.293 1.00 67.19 297 SER A N 1
ATOM 2365 C CA . SER A 1 297 ? 3.186 6.198 -34.753 1.00 67.19 297 SER A CA 1
ATOM 2366 C C . SER A 1 297 ? 4.152 5.044 -35.072 1.00 67.19 297 SER A C 1
ATOM 2368 O O . SER A 1 297 ? 5.349 5.191 -34.780 1.00 67.19 297 SER A O 1
ATOM 2370 N N . PRO A 1 298 ? 3.676 3.919 -35.645 1.00 65.44 298 PRO A N 1
ATOM 2371 C CA . PRO A 1 298 ? 4.448 2.677 -35.738 1.00 65.44 298 PRO A CA 1
ATOM 2372 C C . PRO A 1 298 ? 5.800 2.894 -36.424 1.00 65.44 298 PRO A C 1
ATOM 2374 O O . PRO A 1 298 ? 6.840 2.467 -35.932 1.00 65.44 298 PRO A O 1
ATOM 2377 N N . HIS A 1 299 ? 5.820 3.702 -37.486 1.00 68.75 299 HIS A N 1
ATOM 2378 C CA . HIS A 1 299 ? 7.031 4.014 -38.245 1.00 68.75 299 HIS A CA 1
ATOM 2379 C C . HIS A 1 299 ? 8.094 4.785 -37.442 1.00 68.75 299 HIS A C 1
ATOM 2381 O O . HIS A 1 299 ? 9.292 4.547 -37.611 1.00 68.75 299 HIS A O 1
ATOM 2387 N N . LYS A 1 300 ? 7.693 5.708 -36.553 1.00 71.44 300 LYS A N 1
ATOM 2388 C CA . LYS A 1 300 ? 8.646 6.454 -35.707 1.00 71.44 300 LYS A CA 1
ATOM 2389 C C . LYS A 1 300 ? 9.242 5.555 -34.625 1.00 71.44 300 LYS A C 1
ATOM 2391 O O . LYS A 1 300 ? 10.441 5.641 -34.371 1.00 71.44 300 LYS A O 1
ATOM 2396 N N . ALA A 1 301 ? 8.418 4.688 -34.032 1.00 68.38 301 ALA A N 1
ATOM 2397 C CA . ALA A 1 301 ? 8.857 3.686 -33.067 1.00 68.38 301 ALA A CA 1
ATOM 2398 C C . ALA A 1 301 ? 9.865 2.718 -33.703 1.00 68.38 301 ALA A C 1
ATOM 2400 O O . ALA A 1 301 ? 10.998 2.632 -33.242 1.00 68.38 301 ALA A O 1
ATOM 2401 N N . VAL A 1 302 ? 9.498 2.098 -34.828 1.00 70.44 302 VAL A N 1
ATOM 2402 C CA . VAL A 1 302 ? 10.345 1.185 -35.619 1.00 70.44 302 VAL A CA 1
ATOM 2403 C C . VAL A 1 302 ? 11.706 1.803 -35.925 1.00 70.44 302 VAL A C 1
ATOM 2405 O O . VAL A 1 302 ? 12.747 1.207 -35.644 1.00 70.44 302 VAL A O 1
ATOM 2408 N N . ARG A 1 303 ? 11.716 3.032 -36.458 1.00 74.94 303 ARG A N 1
ATOM 2409 C CA . ARG A 1 303 ? 12.954 3.725 -36.837 1.00 74.94 303 ARG A CA 1
ATOM 2410 C C . ARG A 1 303 ? 13.844 4.023 -35.632 1.00 74.94 303 ARG A C 1
ATOM 2412 O O . ARG A 1 303 ? 15.064 3.930 -35.755 1.00 74.94 303 ARG A O 1
ATOM 2419 N N . TYR A 1 304 ? 13.255 4.372 -34.488 1.00 75.19 304 TYR A N 1
ATOM 2420 C CA . TYR A 1 304 ? 14.006 4.601 -33.257 1.00 75.19 304 TYR A CA 1
ATOM 2421 C C . TYR A 1 304 ? 14.613 3.305 -32.718 1.00 75.19 304 TYR A C 1
ATOM 2423 O O . TYR A 1 304 ? 15.818 3.266 -32.486 1.00 75.19 304 TYR A O 1
ATOM 2431 N N . ILE A 1 305 ? 13.813 2.242 -32.577 1.00 72.25 305 ILE A N 1
ATOM 2432 C CA . ILE A 1 305 ? 14.279 0.950 -32.053 1.00 72.25 305 ILE A CA 1
ATOM 2433 C C . ILE A 1 305 ? 15.390 0.404 -32.952 1.00 72.25 305 ILE A C 1
ATOM 2435 O O . ILE A 1 305 ? 16.448 0.040 -32.461 1.00 72.25 305 ILE A O 1
ATOM 2439 N N . LYS A 1 306 ? 15.225 0.460 -34.280 1.00 76.81 306 LYS A N 1
ATOM 2440 C CA . LYS A 1 306 ? 16.278 0.052 -35.224 1.00 76.81 306 LYS A CA 1
ATOM 2441 C C . LYS A 1 306 ? 17.579 0.831 -35.019 1.00 76.81 306 LYS A C 1
ATOM 2443 O O . LYS A 1 306 ? 18.655 0.250 -35.089 1.00 76.81 306 LYS A O 1
ATOM 2448 N N . LYS A 1 307 ? 17.484 2.145 -34.795 1.00 80.62 307 LYS A N 1
ATOM 2449 C CA . LYS A 1 307 ? 18.655 3.019 -34.659 1.00 80.62 307 LYS A CA 1
ATOM 2450 C C . LYS A 1 307 ? 19.347 2.886 -33.300 1.00 80.62 307 LYS A C 1
ATOM 2452 O O . LYS A 1 307 ? 20.564 3.014 -33.244 1.00 80.62 307 LYS A O 1
ATOM 2457 N N . HIS A 1 308 ? 18.589 2.686 -32.226 1.00 75.62 308 HIS A N 1
ATOM 2458 C CA . HIS A 1 308 ? 19.093 2.822 -30.857 1.00 75.62 308 HIS A CA 1
ATOM 2459 C C . HIS A 1 308 ? 19.062 1.524 -30.040 1.00 75.62 308 HIS A C 1
ATOM 2461 O O . HIS A 1 308 ? 19.752 1.454 -29.031 1.00 75.62 308 HIS A O 1
ATOM 2467 N N . ARG A 1 309 ? 18.289 0.514 -30.459 1.00 77.25 309 ARG A N 1
ATOM 2468 C CA . ARG A 1 309 ? 18.070 -0.762 -29.750 1.00 77.25 309 ARG A CA 1
ATOM 2469 C C . ARG A 1 309 ? 17.947 -1.947 -30.730 1.00 77.25 309 ARG A C 1
ATOM 2471 O O . ARG A 1 309 ? 16.894 -2.580 -30.826 1.00 77.25 309 ARG A O 1
ATOM 2478 N N . PRO A 1 310 ? 18.987 -2.243 -31.530 1.00 80.62 310 PRO A N 1
ATOM 2479 C CA . PRO A 1 310 ? 18.918 -3.286 -32.557 1.00 80.62 310 PRO A CA 1
ATOM 2480 C C . PRO A 1 310 ? 18.704 -4.700 -31.986 1.00 80.62 310 PRO A C 1
ATOM 2482 O O . PRO A 1 310 ? 18.081 -5.523 -32.655 1.00 80.62 310 PRO A O 1
ATOM 2485 N N . ALA A 1 311 ? 19.154 -4.970 -30.754 1.00 79.44 311 ALA A N 1
ATOM 2486 C CA . ALA A 1 311 ? 18.931 -6.247 -30.071 1.00 79.44 311 ALA A CA 1
ATOM 2487 C C . ALA A 1 311 ? 17.435 -6.498 -29.807 1.00 79.44 311 ALA A C 1
ATOM 2489 O O . ALA A 1 311 ? 16.925 -7.574 -30.122 1.00 79.44 311 ALA A O 1
ATOM 2490 N N . LEU A 1 312 ? 16.708 -5.470 -29.353 1.00 79.44 312 LEU A N 1
ATOM 2491 C CA . LEU A 1 312 ? 15.253 -5.514 -29.192 1.00 79.44 312 LEU A CA 1
ATOM 2492 C C . LEU A 1 312 ? 14.533 -5.855 -30.509 1.00 79.44 312 LEU A C 1
ATOM 2494 O O . LEU A 1 312 ? 13.613 -6.668 -30.519 1.00 79.44 312 LEU A O 1
ATOM 2498 N N . VAL A 1 313 ? 14.972 -5.285 -31.640 1.00 78.88 313 VAL A N 1
ATOM 2499 C CA . VAL A 1 313 ? 14.401 -5.615 -32.962 1.00 78.88 313 VAL A CA 1
ATOM 2500 C C . VAL A 1 313 ? 14.596 -7.091 -33.298 1.00 78.88 313 VAL A C 1
ATOM 2502 O O . VAL A 1 313 ? 13.654 -7.745 -33.738 1.00 78.88 313 VAL A O 1
ATOM 2505 N N . GLN A 1 314 ? 15.806 -7.621 -33.102 1.00 80.00 314 GLN A N 1
ATOM 2506 C CA . GLN A 1 314 ? 16.098 -9.026 -33.392 1.00 80.00 314 GLN A CA 1
ATOM 2507 C C . GLN A 1 314 ? 15.241 -9.961 -32.539 1.00 80.00 314 GLN A C 1
ATOM 2509 O O . GLN A 1 314 ? 14.659 -10.901 -33.078 1.00 80.00 314 GLN A O 1
ATOM 2514 N N . HIS A 1 315 ? 15.093 -9.656 -31.250 1.00 80.62 315 HIS A N 1
ATOM 2515 C CA . HIS A 1 315 ? 14.257 -10.432 -30.342 1.00 80.62 315 HIS A CA 1
ATOM 2516 C C . HIS A 1 315 ? 12.783 -10.450 -30.783 1.00 80.62 315 HIS A C 1
ATOM 2518 O O . HIS A 1 315 ? 12.187 -11.517 -30.919 1.00 80.62 315 HIS A O 1
ATOM 2524 N N . LEU A 1 316 ? 12.207 -9.282 -31.096 1.00 76.25 316 LEU A N 1
ATOM 2525 C CA . LEU A 1 316 ? 10.822 -9.176 -31.577 1.00 76.25 316 LEU A CA 1
ATOM 2526 C C . LEU A 1 316 ? 10.605 -9.915 -32.911 1.00 76.25 316 LEU A C 1
ATOM 2528 O O . LEU A 1 316 ? 9.538 -10.478 -33.148 1.00 76.25 316 LEU A O 1
ATOM 2532 N N . ILE A 1 317 ? 11.614 -9.937 -33.789 1.00 77.50 317 ILE A N 1
ATOM 2533 C CA . ILE A 1 317 ? 11.565 -10.673 -35.062 1.00 77.50 317 ILE A CA 1
ATOM 2534 C C . ILE A 1 317 ? 11.650 -12.188 -34.857 1.00 77.50 317 ILE A C 1
ATOM 2536 O O . ILE A 1 317 ? 11.066 -12.922 -35.655 1.00 77.50 317 ILE A O 1
ATOM 2540 N N . GLN A 1 318 ? 12.387 -12.655 -33.850 1.00 80.94 318 GLN A N 1
ATOM 2541 C CA . GLN A 1 318 ? 12.555 -14.080 -33.557 1.00 80.94 318 GLN A CA 1
ATOM 2542 C C . GLN A 1 318 ? 11.332 -14.658 -32.833 1.00 80.94 318 GLN A C 1
ATOM 2544 O O . GLN A 1 318 ? 10.907 -15.764 -33.151 1.00 80.94 318 GLN A O 1
ATOM 2549 N N . ASN A 1 319 ? 10.701 -13.882 -31.948 1.00 75.25 319 ASN A N 1
ATOM 2550 C CA . ASN A 1 319 ? 9.570 -14.316 -31.121 1.00 75.25 319 ASN A CA 1
ATOM 2551 C C . ASN A 1 319 ? 8.206 -13.859 -31.669 1.00 75.25 319 ASN A C 1
ATOM 2553 O O . ASN A 1 319 ? 7.347 -13.382 -30.931 1.00 75.25 319 ASN A O 1
ATOM 2557 N N . ARG A 1 320 ? 7.978 -13.998 -32.985 1.00 67.19 320 ARG A N 1
ATOM 2558 C CA . ARG A 1 320 ? 6.748 -13.508 -33.652 1.00 67.19 320 ARG A CA 1
ATOM 2559 C C . ARG A 1 320 ? 5.453 -14.079 -33.080 1.00 67.19 320 ARG A C 1
ATOM 2561 O O . ARG A 1 320 ? 4.441 -13.387 -33.103 1.00 67.19 320 ARG A O 1
ATOM 2568 N N . SER A 1 321 ? 5.473 -15.319 -32.592 1.00 62.22 321 SER A N 1
ATOM 2569 C CA . SER A 1 321 ? 4.289 -16.005 -32.057 1.00 62.22 321 SER A CA 1
ATOM 2570 C C . SER A 1 321 ? 3.725 -15.329 -30.810 1.00 62.22 321 SER A C 1
ATOM 2572 O O . SER A 1 321 ? 2.521 -15.347 -30.593 1.00 62.22 321 SER A O 1
ATOM 2574 N N . THR A 1 322 ? 4.579 -14.698 -30.005 1.00 60.88 322 THR A N 1
ATOM 2575 C CA . THR A 1 322 ? 4.166 -13.992 -28.785 1.00 60.88 322 THR A CA 1
ATOM 2576 C C . THR A 1 322 ? 3.476 -12.663 -29.111 1.00 60.88 322 THR A C 1
ATOM 2578 O O . THR A 1 322 ? 2.771 -12.092 -28.283 1.00 60.88 322 THR A O 1
ATOM 2581 N N . PHE A 1 323 ? 3.635 -12.179 -30.348 1.00 61.16 323 PHE A N 1
ATOM 2582 C CA . PHE A 1 323 ? 3.183 -10.866 -30.783 1.00 61.16 323 PHE A CA 1
ATOM 2583 C C . PHE A 1 323 ? 2.467 -10.921 -32.138 1.00 61.16 323 PHE A C 1
ATOM 2585 O O . PHE A 1 323 ? 2.761 -10.124 -33.026 1.00 61.16 323 PHE A O 1
ATOM 2592 N N . GLU A 1 324 ? 1.500 -11.823 -32.324 1.00 60.97 324 GLU A N 1
ATOM 2593 C CA . GLU A 1 324 ? 0.742 -11.918 -33.589 1.00 60.97 324 GLU A CA 1
ATOM 2594 C C . GLU A 1 324 ? 0.136 -10.568 -34.033 1.00 60.97 324 GLU A C 1
ATOM 2596 O O . GLU A 1 324 ? 0.078 -10.249 -35.221 1.00 60.97 324 GLU A O 1
ATOM 2601 N N . TRP A 1 325 ? -0.224 -9.708 -33.078 1.00 59.03 325 TRP A N 1
ATOM 2602 C CA . TRP A 1 325 ? -0.750 -8.362 -33.324 1.00 59.03 325 TRP A CA 1
ATOM 2603 C C . TRP A 1 325 ? 0.331 -7.323 -33.718 1.00 59.03 325 TRP A C 1
ATOM 2605 O O . TRP A 1 325 ? -0.007 -6.276 -34.273 1.00 59.03 325 TRP A O 1
ATOM 2615 N N . LEU A 1 326 ? 1.627 -7.616 -33.529 1.00 61.41 326 LEU A N 1
ATOM 2616 C CA . LEU A 1 326 ? 2.743 -6.859 -34.116 1.00 61.41 326 LEU A CA 1
ATOM 2617 C C . LEU A 1 326 ? 2.952 -7.169 -35.602 1.00 61.41 326 LEU A C 1
ATOM 2619 O O . LEU A 1 326 ? 3.829 -6.561 -36.212 1.00 61.41 326 LEU A O 1
ATOM 2623 N N . GLY A 1 327 ? 2.158 -8.053 -36.217 1.00 59.69 327 GLY A N 1
ATOM 2624 C CA . GLY A 1 327 ? 2.315 -8.465 -37.616 1.00 59.69 327 GLY A CA 1
ATOM 2625 C C . GLY A 1 327 ? 2.495 -7.303 -38.603 1.00 59.69 327 GLY A C 1
ATOM 2626 O O . GLY A 1 327 ? 3.334 -7.389 -39.496 1.00 59.69 327 GLY A O 1
ATOM 2627 N N . ASN A 1 328 ? 1.812 -6.172 -38.389 1.00 59.97 328 ASN A N 1
ATOM 2628 C CA . ASN A 1 328 ? 1.981 -4.964 -39.209 1.00 59.97 328 ASN A CA 1
ATOM 2629 C C . ASN A 1 328 ? 3.306 -4.227 -38.942 1.00 59.97 328 ASN A C 1
ATOM 2631 O O . ASN A 1 328 ? 3.954 -3.765 -39.878 1.00 59.97 328 ASN A O 1
ATOM 2635 N N . LEU A 1 329 ? 3.747 -4.163 -37.683 1.00 60.09 329 LEU A N 1
ATOM 2636 C CA . LEU A 1 329 ? 5.028 -3.568 -37.299 1.00 60.09 329 LEU A CA 1
ATOM 2637 C C . LEU A 1 32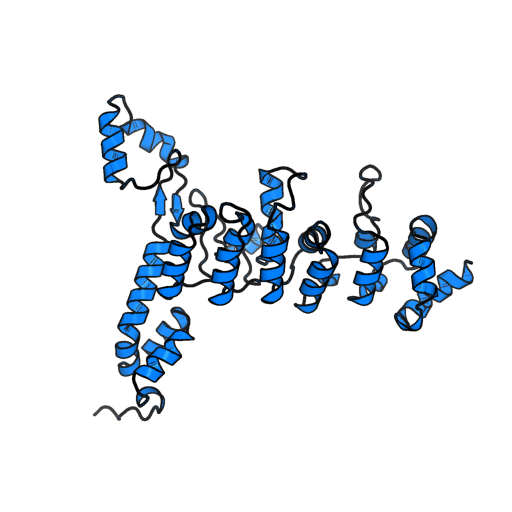9 ? 6.200 -4.417 -37.808 1.00 60.09 329 LEU A C 1
ATOM 2639 O O . LEU A 1 329 ? 7.158 -3.888 -38.361 1.00 60.09 329 LEU A O 1
ATOM 2643 N N . CYS A 1 330 ? 6.111 -5.739 -37.649 1.00 58.50 330 CYS A N 1
ATOM 2644 C CA . CYS A 1 330 ? 7.097 -6.700 -38.128 1.00 58.50 330 CYS A CA 1
ATOM 2645 C C . CYS A 1 330 ? 7.141 -6.750 -39.657 1.00 58.50 330 CYS A C 1
ATOM 2647 O O . CYS A 1 330 ? 8.230 -6.836 -40.213 1.00 58.50 330 CYS A O 1
ATOM 2649 N N . ALA A 1 331 ? 6.000 -6.648 -40.347 1.00 63.69 331 ALA A N 1
ATOM 2650 C CA . ALA A 1 331 ? 5.972 -6.519 -41.802 1.00 63.69 331 ALA A CA 1
ATOM 2651 C C . ALA A 1 331 ? 6.689 -5.242 -42.264 1.00 63.69 331 ALA A C 1
ATOM 2653 O O . ALA A 1 331 ? 7.470 -5.300 -43.210 1.00 63.69 331 ALA A O 1
ATOM 2654 N N . ASP A 1 332 ? 6.505 -4.120 -41.566 1.00 61.34 332 ASP A N 1
ATOM 2655 C CA . ASP A 1 332 ? 7.256 -2.890 -41.832 1.00 61.34 332 ASP A CA 1
ATOM 2656 C C . ASP A 1 332 ? 8.748 -3.018 -41.480 1.00 61.34 332 ASP A C 1
ATOM 2658 O O . ASP A 1 332 ? 9.583 -2.512 -42.225 1.00 61.34 332 ASP A O 1
ATOM 2662 N N . PHE A 1 333 ? 9.119 -3.733 -40.410 1.00 58.53 333 PHE A N 1
ATOM 2663 C CA . PHE A 1 333 ? 10.521 -4.065 -40.115 1.00 58.53 333 PHE A CA 1
ATOM 2664 C C . PHE A 1 333 ? 11.148 -4.939 -41.214 1.00 58.53 333 PHE A C 1
ATOM 2666 O O . PHE A 1 333 ? 12.283 -4.687 -41.613 1.00 58.53 333 PHE A O 1
ATOM 2673 N N . CYS A 1 334 ? 10.417 -5.940 -41.714 1.00 60.94 334 CYS A N 1
ATOM 2674 C CA . CYS A 1 334 ? 10.881 -6.877 -42.737 1.00 60.94 334 CYS A CA 1
ATOM 2675 C C . CYS A 1 334 ? 10.955 -6.271 -44.138 1.00 60.94 334 CYS A C 1
ATOM 2677 O O . CYS A 1 334 ? 11.828 -6.662 -44.895 1.00 60.94 334 CYS A O 1
ATOM 2679 N N . ARG A 1 335 ? 10.078 -5.325 -44.497 1.00 62.12 335 ARG A N 1
ATOM 2680 C CA . ARG A 1 335 ? 10.154 -4.609 -45.787 1.00 62.12 335 ARG A CA 1
ATOM 2681 C C . ARG A 1 335 ? 11.307 -3.597 -45.852 1.00 62.12 335 ARG A C 1
ATOM 2683 O O . ARG A 1 335 ? 11.572 -3.058 -46.920 1.00 62.12 335 ARG A O 1
ATOM 2690 N N . TYR A 1 336 ? 11.934 -3.290 -44.716 1.00 50.53 336 TYR A N 1
ATOM 2691 C CA . TYR A 1 336 ? 12.972 -2.260 -44.571 1.00 50.53 336 TYR A CA 1
ATOM 2692 C C . TYR A 1 336 ? 14.352 -2.828 -44.178 1.00 50.53 336 TYR A C 1
ATOM 2694 O O . TYR A 1 336 ? 15.281 -2.053 -43.906 1.00 50.53 336 TYR A O 1
ATOM 2702 N N . LEU A 1 337 ? 14.467 -4.153 -44.061 1.00 51.78 337 LEU A N 1
ATOM 2703 C CA . LEU A 1 337 ? 15.718 -4.919 -44.083 1.00 51.78 337 LEU A CA 1
ATOM 2704 C C . LEU A 1 337 ? 15.932 -5.405 -45.514 1.00 51.78 337 LEU A C 1
ATOM 2706 O O . LEU A 1 337 ? 17.100 -5.348 -45.950 1.00 51.78 337 LEU A O 1
#

Organism: Aspergillus violaceofuscus (strain CBS 115571) (NCBI:txid1450538)

Foldseek 3Di:
DDDPDPDVVLVDDLVVLVVVVLPDALVRLVVVLVVDVSSVVSCVVLNVLQVVLQVLQQQWAWDDDPDDDADPVNVVVVLVVVPPDSVVVCVVVVLVTWTFRPNLVCLLQQVLVSLLSSVVSSHDLQFFTAGDRDPGQGAGSLLSNLASVNNDLDLNSLLSSVVSPHDQFPWSGDPVCCVPCVPRTWGSLQSSPDVCCVVPNDPCPPPRNSLVNLVSSLVSLHATPAPVSLLRLCVDDVSLVSNLSNVVSPHDCVNNVNALCLQQVNDDDPPPPDRSDDLVSSVSVCLSPVCRCVRDPLVVSLVSCVVPPVVSVVVCLVPVVSCVVCVVSNVVNVVVD

Sequence (337 aa):
MAVPSTSPLVKLPDELHLQYACYLDARSLSRLSRTCTGLQDKFSQELKQAHEAHDWALVVVNYWGGEWEQTAAYIEARIRQDGQGGAFAVEAEAHRWKRYPRLYNAIEKGQVNLVQNYLQARGNPNLRVGPGARPSVKKPLLHWALYTGAGGRDATIVRLLLEYGADPNLDATNWKEKKRHRKDAGTALDWARREKRWLFGQDAYPLPGDAERIKLALSYGARASHNESIRSLYQMEDGSTLVYMAVVNGTDLMHLGFGWYDLVGLFGRPTDSRIPYTDEQVIELLELEPKLIGLASPHKAVRYIKKHRPALVQHLIQNRSTFEWLGNLCADFCRYL

InterPro domains:
  IPR002110 Ankyrin repeat [SM00248] (98-127)
  IPR002110 Ankyrin repeat [SM00248] (137-170)
  IPR036047 F-box-like domain superfamily [SSF81383] (4-42)
  IPR036770 Ankyrin repeat-containing domain superfamily [G3DSA:1.25.40.20] (86-324)
  IPR036770 Ankyrin repeat-containing domain superfamily [SSF48403] (99-250)

pLDDT: mean 76.95, std 14.82, range [43.69, 97.25]

Radius of gyration: 26.53 Å; chains: 1; bounding box: 66×54×82 Å